Protein AF-A0A319BGA1-F1 (afdb_monomer_lite)

Organism: Aspergillus vadensis (strain CBS 113365 / IMI 142717 / IBT 24658) (NCBI:txid1448311)

InterPro domains:
  IPR029058 Alpha/Beta hydrolase fold [G3DSA:3.40.50.1820] (2-195)
  IPR029058 Alpha/Beta hydrolase fold [SSF53474] (15-71)

Radius of gyration: 20.66 Å; chains: 1; bounding box: 41×55×56 Å

Sequence (234 aa):
MHAEQDYTSFVGCTELQERGFTVFCAKNEASKSGYMSDLNFEDMMLQANTGLAWLRNQTDIDQVIILGHSGDGAMMAQHQNVAENGVSACNGPEKIYPCSNALAGLEPADGLMLLDANYGISTMGLLSLNTAIEDETMASKLKQSLNIYNPDNGFSNGTQSNFTSEFKKRFTKGIVARNNRVLEHAQHRLKEIDKGNGMFGDDEPLTIPAALYLATNNLYISQDGRTLHHTTHP

Foldseek 3Di:
DDQQAQFCPPPCQPVVVVVPDDDDGDDQPHDNPRDNPPDDLLSVLVVQLVSVVVQVPDPPRPFFEDEAEAQRLVSLVQSQQCQVPNQCSFQDPPHLDRDDNSSGNRHHGPYYHYHNYDPHPVVLLLLLAQLQQPDQVCRVRGNQLQGLCRVVQQFDPPDAGDGDPVNVVVNNVSSVVLVVVLSVVQVVQVVCQVVVNHPDVHDDDRDRPRRDSPDLSSSPCSRHVVVVDPPPDD

pLDDT: mean 90.12, std 8.67, range [46.19, 98.38]

Secondary structure (DSSP, 8-state):
--SSS--TT-HHHHHHHHTT--------SS-SSS--SS--HHHHHHHHHHHHHHHHTSTT----EEEEETHHHHHHHHHHHHHHH-GGGTSSTT-SSPPPGGGTTPPPPSEEEEES--S-HHHHHHHT--TTBS-GGGTTSB-TTT-TT-GGGT--SSS-----HHHHHHHHHHHHHHHHHHHHHHHHHHHHHTTT-SSSSS------TT---SGGG-TTTTT-GGGT---S--

Structure (mmCIF, N/CA/C/O backbone):
data_AF-A0A319BGA1-F1
#
_entry.id   AF-A0A319BGA1-F1
#
loop_
_atom_site.group_PDB
_atom_site.id
_atom_site.type_symbol
_atom_site.label_atom_id
_atom_site.label_alt_id
_atom_site.label_comp_id
_atom_site.label_asym_id
_atom_site.label_entity_id
_atom_site.label_seq_id
_atom_site.pdbx_PDB_ins_code
_atom_site.Cartn_x
_atom_site.Cartn_y
_atom_site.Cartn_z
_atom_site.occupancy
_atom_site.B_iso_or_equiv
_atom_site.auth_seq_id
_atom_site.auth_comp_id
_atom_site.auth_asym_id
_atom_site.auth_atom_id
_atom_site.pdbx_PDB_model_num
ATOM 1 N N . MET A 1 1 ? -0.470 2.515 15.297 1.00 85.12 1 MET A N 1
ATOM 2 C CA . MET A 1 1 ? 0.120 1.214 14.911 1.00 85.12 1 MET A CA 1
ATOM 3 C C . MET A 1 1 ? 0.818 1.379 13.567 1.00 85.12 1 MET A C 1
ATOM 5 O O . MET A 1 1 ? 0.490 2.344 12.889 1.00 85.12 1 MET A O 1
ATOM 9 N N . HIS A 1 2 ? 1.790 0.524 13.225 1.00 88.06 2 HIS A N 1
ATOM 10 C CA . HIS A 1 2 ? 2.405 0.496 11.890 1.00 88.06 2 HIS A CA 1
ATOM 11 C C . HIS A 1 2 ? 2.839 -0.914 11.487 1.00 88.06 2 HIS A C 1
ATOM 13 O O . HIS A 1 2 ? 3.380 -1.652 12.320 1.00 88.06 2 HIS A O 1
ATOM 19 N N . ALA A 1 3 ? 2.646 -1.275 10.217 1.00 81.19 3 ALA A N 1
ATOM 20 C CA . ALA A 1 3 ? 3.080 -2.542 9.628 1.00 81.19 3 ALA 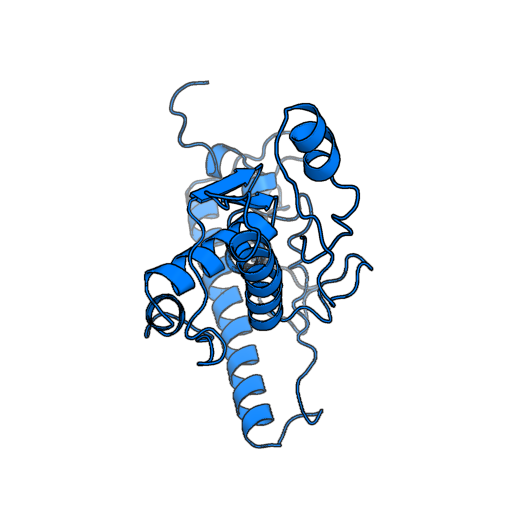A CA 1
ATOM 21 C C . ALA A 1 3 ? 4.559 -2.828 9.932 1.00 81.19 3 ALA A C 1
ATOM 23 O O . ALA A 1 3 ? 4.891 -3.816 10.578 1.00 81.19 3 ALA A O 1
ATOM 24 N N . GLU A 1 4 ? 5.438 -1.896 9.565 1.00 80.06 4 GLU A N 1
ATOM 25 C CA . GLU A 1 4 ? 6.887 -2.143 9.488 1.00 80.06 4 GLU A CA 1
ATOM 26 C C . GLU A 1 4 ? 7.690 -1.695 10.723 1.00 80.06 4 GLU A C 1
ATOM 28 O O . GLU A 1 4 ? 8.853 -2.065 10.874 1.00 80.06 4 GLU A O 1
ATOM 33 N N . GLN A 1 5 ? 7.117 -0.860 11.597 1.00 84.88 5 GLN A N 1
ATOM 34 C CA . GLN A 1 5 ? 7.876 -0.120 12.612 1.00 84.88 5 GLN A CA 1
ATOM 35 C C . GLN A 1 5 ? 7.156 -0.051 13.957 1.00 84.88 5 GLN A C 1
ATOM 37 O O . GLN A 1 5 ? 5.942 -0.233 14.061 1.00 84.88 5 GLN A O 1
ATOM 42 N N . ASP A 1 6 ? 7.931 0.207 15.008 1.00 87.25 6 ASP A N 1
ATOM 43 C CA . ASP A 1 6 ? 7.407 0.405 16.351 1.00 87.25 6 ASP A CA 1
ATOM 44 C C . ASP A 1 6 ? 6.792 1.798 16.495 1.00 87.25 6 ASP A C 1
ATOM 46 O O . ASP A 1 6 ? 7.488 2.808 16.434 1.00 87.25 6 ASP A O 1
ATOM 50 N N . TYR A 1 7 ? 5.473 1.837 16.677 1.00 88.88 7 TYR A N 1
ATOM 51 C CA . TYR A 1 7 ? 4.714 3.082 16.800 1.00 88.88 7 TYR A CA 1
ATOM 52 C C . TYR A 1 7 ? 4.310 3.392 18.237 1.00 88.88 7 TYR A C 1
ATOM 54 O O . TYR A 1 7 ? 3.513 4.293 18.456 1.00 88.88 7 TYR A O 1
ATOM 62 N N . THR A 1 8 ? 4.859 2.690 19.228 1.00 89.75 8 THR A N 1
ATOM 63 C CA . THR A 1 8 ? 4.622 3.034 20.642 1.00 89.75 8 THR A CA 1
ATOM 64 C C . THR A 1 8 ? 5.324 4.325 21.060 1.00 89.75 8 THR A C 1
ATOM 66 O O . THR A 1 8 ? 4.880 4.979 21.996 1.00 89.75 8 THR A O 1
ATOM 69 N N . SER A 1 9 ? 6.367 4.727 20.330 1.00 88.69 9 SER A N 1
ATOM 70 C CA . SER A 1 9 ? 7.106 5.981 20.517 1.00 88.69 9 SER A CA 1
ATOM 71 C C . SER A 1 9 ? 6.960 6.955 19.341 1.00 88.69 9 SER A C 1
ATOM 73 O O . SER A 1 9 ? 7.743 7.897 19.220 1.00 88.69 9 SER A O 1
ATOM 75 N N . PHE A 1 10 ? 5.986 6.735 18.449 1.00 91.81 10 PHE A N 1
ATOM 76 C CA . PHE A 1 10 ? 5.735 7.656 17.342 1.00 91.81 10 PHE A CA 1
ATOM 77 C C . PHE A 1 10 ? 5.381 9.044 17.886 1.00 91.81 10 PHE A C 1
ATOM 79 O O . PHE A 1 10 ? 4.674 9.157 18.883 1.00 91.81 10 PHE A O 1
ATOM 86 N N . VAL A 1 11 ? 5.836 10.108 17.220 1.00 92.31 11 VAL A N 1
ATOM 87 C CA . VAL A 1 11 ? 5.656 11.495 17.689 1.00 92.31 11 VAL A CA 1
ATOM 88 C C . VAL A 1 11 ? 4.186 11.853 17.947 1.00 92.31 11 VAL A C 1
ATOM 90 O O . VAL A 1 11 ? 3.878 12.578 18.886 1.00 92.31 11 VAL A O 1
ATOM 93 N N . GLY A 1 12 ? 3.255 11.276 17.178 1.00 91.31 12 GLY A N 1
ATOM 94 C CA . GLY A 1 12 ? 1.820 11.445 17.415 1.00 91.31 12 GLY A CA 1
ATOM 95 C C . GLY A 1 12 ? 1.349 10.914 18.775 1.00 91.31 12 GLY A C 1
ATOM 96 O O . GLY A 1 12 ? 0.379 11.431 19.314 1.00 91.31 12 GLY A O 1
ATOM 97 N N . CYS A 1 13 ? 2.040 9.937 19.363 1.00 92.25 13 CYS A N 1
ATOM 98 C CA . CYS A 1 13 ? 1.696 9.358 20.662 1.00 92.25 13 CYS A CA 1
ATOM 99 C C . CYS A 1 13 ? 1.971 10.312 21.824 1.00 92.25 13 CYS A C 1
ATOM 101 O O . CYS A 1 13 ? 1.225 10.310 22.797 1.00 92.25 13 CYS A O 1
ATOM 103 N N . THR A 1 14 ? 3.016 11.138 21.721 1.00 92.88 14 THR A N 1
ATOM 104 C CA . THR A 1 14 ? 3.386 12.100 22.766 1.00 92.88 14 THR A CA 1
ATOM 105 C C . THR A 1 14 ? 2.784 13.474 22.502 1.00 92.88 14 THR A C 1
ATOM 107 O O . THR A 1 14 ? 2.130 14.048 23.367 1.00 92.88 14 THR A O 1
ATOM 110 N N . GLU A 1 15 ? 2.920 13.992 21.283 1.00 95.38 15 GLU A N 1
ATOM 111 C CA . GLU A 1 15 ? 2.540 15.371 20.969 1.00 95.38 15 GLU A CA 1
ATOM 112 C C . GLU A 1 15 ? 1.021 15.591 20.989 1.00 95.38 15 GLU A C 1
ATOM 114 O O . GLU A 1 15 ? 0.554 16.659 21.390 1.00 95.38 15 GLU A O 1
ATOM 119 N N . LEU A 1 16 ? 0.217 14.602 20.582 1.00 94.81 16 LEU A N 1
ATOM 120 C CA . LEU A 1 16 ? -1.242 14.716 20.693 1.00 94.81 16 LEU A CA 1
ATOM 121 C C . LEU A 1 16 ? -1.686 14.648 22.159 1.00 94.81 16 LEU A C 1
ATOM 123 O O . LEU A 1 16 ? -2.573 15.400 22.561 1.00 94.81 16 LEU A O 1
ATOM 127 N N . GLN A 1 17 ? -1.026 13.831 22.980 1.00 94.62 17 GLN A N 1
ATOM 128 C CA . GLN A 1 17 ? -1.308 13.785 24.412 1.00 94.62 17 GLN A CA 1
ATOM 129 C C . GLN A 1 17 ? -1.044 15.146 25.075 1.00 94.62 17 GLN A C 1
ATOM 131 O O . GLN A 1 17 ? -1.892 15.646 25.813 1.00 94.62 17 GLN A O 1
ATOM 136 N N . GLU A 1 18 ? 0.080 15.798 24.761 1.00 96.81 18 GLU A N 1
ATOM 137 C CA . GLU A 1 18 ? 0.397 17.147 25.260 1.00 96.81 18 GLU A CA 1
ATOM 138 C C . GLU A 1 18 ? -0.635 18.208 24.847 1.00 96.81 18 GLU A C 1
ATOM 140 O O . GLU A 1 18 ? -0.778 19.239 25.504 1.00 96.81 18 GLU A O 1
ATOM 145 N N . ARG A 1 19 ? -1.387 17.949 23.773 1.00 96.56 19 ARG A N 1
ATOM 146 C CA . ARG A 1 19 ? -2.448 18.823 23.253 1.00 96.56 19 ARG A CA 1
ATOM 147 C C . ARG A 1 19 ? -3.841 18.454 23.772 1.00 96.56 19 ARG A C 1
ATOM 149 O O . ARG A 1 19 ? -4.821 19.042 23.323 1.00 96.56 19 ARG A O 1
ATOM 156 N N . GLY A 1 20 ? -3.928 17.534 24.735 1.00 95.31 20 GLY A N 1
ATOM 157 C CA . GLY A 1 20 ? -5.162 17.188 25.442 1.00 95.31 20 GLY A CA 1
ATOM 158 C C . GLY A 1 20 ? -5.961 16.034 24.835 1.00 95.31 20 GLY A C 1
ATOM 159 O O . GLY A 1 20 ? -7.117 15.856 25.209 1.00 95.31 20 GLY A O 1
ATOM 160 N N . PHE A 1 21 ? -5.381 15.255 23.918 1.00 95.44 21 PHE A N 1
ATOM 161 C CA . PHE A 1 21 ? -6.026 14.060 23.370 1.00 95.44 21 PHE A CA 1
ATOM 162 C C . PHE A 1 21 ? -5.684 12.810 24.191 1.00 95.44 21 PHE A C 1
ATOM 164 O O . PHE A 1 21 ? -4.540 12.622 24.605 1.00 95.44 21 PHE A O 1
ATOM 171 N N . THR A 1 22 ? -6.646 11.903 24.358 1.00 95.44 22 THR A N 1
ATOM 172 C CA . THR A 1 22 ? -6.360 10.528 24.792 1.00 95.44 22 THR A CA 1
ATOM 173 C C . THR A 1 22 ? -5.832 9.746 23.596 1.00 95.44 22 THR A C 1
ATOM 175 O O . THR A 1 22 ? -6.513 9.633 22.578 1.00 95.44 22 THR A O 1
ATOM 178 N N . VAL A 1 23 ? -4.611 9.216 23.699 1.00 94.38 23 VAL A N 1
ATOM 179 C CA . VAL A 1 23 ? -3.938 8.542 22.582 1.00 94.38 23 VAL A CA 1
ATOM 180 C C . VAL A 1 23 ? -3.663 7.084 22.922 1.00 94.38 23 VAL A C 1
ATOM 182 O O . VAL A 1 23 ? -3.052 6.779 23.944 1.00 94.38 23 VAL A O 1
ATOM 185 N N . PHE A 1 24 ? -4.073 6.182 22.032 1.00 94.00 24 PHE A N 1
ATOM 186 C CA . PHE A 1 24 ? -3.732 4.765 22.098 1.00 94.00 24 PHE A CA 1
ATOM 187 C C . PHE A 1 24 ? -2.746 4.414 20.984 1.00 94.00 24 PHE A C 1
ATOM 189 O O . PHE A 1 24 ? -3.088 4.407 19.800 1.00 94.00 24 PHE A O 1
ATOM 196 N N . CYS A 1 25 ? -1.513 4.102 21.371 1.00 93.75 25 CYS A N 1
ATOM 197 C CA . CYS A 1 25 ? -0.476 3.648 20.457 1.00 93.75 25 CYS A CA 1
ATOM 198 C C . CYS A 1 25 ? -0.079 2.209 20.767 1.00 93.75 25 CYS A C 1
ATOM 200 O O . CYS A 1 25 ? 0.273 1.874 21.894 1.00 93.75 25 CYS A O 1
ATOM 202 N N . ALA A 1 26 ? -0.102 1.366 19.738 1.00 90.69 26 ALA A N 1
ATOM 203 C CA . ALA A 1 26 ? 0.177 -0.058 19.849 1.00 90.69 26 ALA A CA 1
ATOM 204 C C . ALA A 1 26 ? 1.078 -0.553 18.712 1.00 90.69 26 ALA A C 1
ATOM 206 O O . ALA A 1 26 ? 1.186 0.081 17.653 1.00 90.69 26 ALA A O 1
ATOM 207 N N . LYS A 1 27 ? 1.692 -1.718 18.938 1.00 89.88 27 LYS A N 1
ATOM 208 C CA . LYS A 1 27 ? 2.342 -2.530 17.903 1.00 89.88 27 LYS A CA 1
ATOM 209 C C . LYS A 1 27 ? 1.365 -3.623 17.471 1.00 89.88 27 LYS A C 1
ATOM 211 O O . LYS A 1 27 ? 0.702 -4.192 18.332 1.00 89.88 27 LYS A O 1
ATOM 216 N N . ASN A 1 28 ? 1.313 -3.917 16.173 1.00 87.81 28 ASN A N 1
ATOM 217 C CA . ASN A 1 28 ? 0.771 -5.202 15.727 1.00 87.81 28 ASN A CA 1
ATOM 218 C C . ASN A 1 28 ? 1.781 -6.322 16.015 1.00 87.81 28 ASN A C 1
ATOM 220 O O . ASN A 1 28 ? 2.923 -6.059 16.410 1.00 87.81 28 ASN A O 1
ATOM 224 N N . GLU A 1 29 ? 1.347 -7.553 15.780 1.00 86.88 29 GLU A N 1
ATOM 225 C CA . GLU A 1 29 ? 2.145 -8.764 15.978 1.00 86.88 29 GLU A CA 1
ATOM 226 C C . GLU A 1 29 ? 3.272 -8.973 14.955 1.00 86.88 29 GLU A C 1
ATOM 228 O O . GLU A 1 29 ? 4.224 -9.689 15.260 1.00 86.88 29 GLU A O 1
ATOM 233 N N . ALA A 1 30 ? 3.205 -8.330 13.782 1.00 86.25 30 ALA A N 1
ATOM 234 C CA . ALA A 1 30 ? 4.197 -8.512 12.727 1.00 86.25 30 ALA A CA 1
ATOM 235 C C . ALA A 1 30 ? 5.584 -7.992 13.138 1.00 86.25 30 ALA A C 1
ATOM 237 O O . ALA A 1 30 ? 5.729 -7.016 13.892 1.00 86.25 30 ALA A O 1
ATOM 238 N N . SER A 1 31 ? 6.622 -8.618 12.592 1.00 85.62 31 SER A N 1
ATOM 239 C CA . SER A 1 31 ? 8.023 -8.315 12.848 1.00 85.62 31 SER A CA 1
ATOM 240 C C . SER A 1 31 ? 8.356 -6.848 12.590 1.00 85.62 31 SER A C 1
ATOM 242 O O . SER A 1 31 ? 8.000 -6.250 11.577 1.00 85.62 31 SER A O 1
ATOM 244 N N . LYS A 1 32 ? 9.129 -6.257 13.507 1.00 84.88 32 LYS A N 1
ATOM 245 C CA . LYS A 1 32 ? 9.663 -4.885 13.386 1.00 84.88 32 LYS A CA 1
ATOM 246 C C . LYS A 1 32 ? 11.077 -4.853 12.821 1.00 84.88 32 LYS A C 1
ATOM 248 O O . LYS A 1 32 ? 11.815 -3.897 13.032 1.00 84.88 32 LYS A O 1
ATOM 253 N N . SER A 1 33 ? 11.454 -5.912 12.104 1.00 77.94 33 SER A N 1
ATOM 254 C CA . SER A 1 33 ? 12.726 -5.996 11.382 1.00 77.94 33 SER A CA 1
ATOM 255 C C . SER A 1 33 ? 12.819 -5.013 10.207 1.00 77.94 33 SER A C 1
ATOM 257 O O . SER A 1 33 ? 13.912 -4.781 9.696 1.00 77.94 33 SER A O 1
ATOM 259 N N . GLY A 1 34 ? 11.686 -4.442 9.782 1.00 71.12 34 GLY A N 1
ATOM 260 C CA . GLY A 1 34 ? 11.571 -3.623 8.575 1.00 71.12 34 GLY A CA 1
ATOM 261 C C . GLY A 1 34 ? 11.370 -4.441 7.295 1.00 71.12 34 GLY A C 1
ATOM 262 O O . GLY A 1 34 ? 11.207 -3.856 6.228 1.00 71.12 34 GLY A O 1
ATOM 263 N N . TYR A 1 35 ? 11.355 -5.775 7.385 1.00 71.94 35 TYR A N 1
ATOM 264 C CA . TYR A 1 35 ? 10.959 -6.660 6.292 1.00 71.94 35 TYR A CA 1
ATOM 265 C C . TYR A 1 35 ? 9.489 -7.054 6.452 1.00 71.94 35 TYR A C 1
ATOM 267 O O . TYR A 1 35 ? 9.088 -7.505 7.521 1.00 71.94 35 TYR A O 1
ATOM 275 N N . MET A 1 36 ? 8.691 -6.929 5.390 1.00 73.81 36 MET A N 1
ATOM 276 C CA . MET A 1 36 ? 7.283 -7.355 5.389 1.00 73.81 36 MET A CA 1
ATOM 277 C C . MET A 1 36 ? 7.147 -8.836 5.027 1.00 73.81 36 MET A C 1
ATOM 279 O O . MET A 1 36 ? 6.542 -9.184 4.017 1.00 73.81 36 MET A O 1
ATOM 283 N N . SER A 1 37 ? 7.786 -9.704 5.809 1.00 77.56 37 SER A N 1
ATOM 284 C CA . SER A 1 37 ? 7.792 -11.153 5.570 1.00 77.56 37 SER A CA 1
ATOM 285 C C . SER A 1 37 ? 6.707 -11.916 6.330 1.00 77.56 37 SER A C 1
ATOM 287 O O . SER A 1 37 ? 6.479 -13.075 6.023 1.00 77.56 37 SER A O 1
ATOM 289 N N . ASP A 1 38 ? 6.074 -11.295 7.323 1.00 83.88 38 ASP A N 1
ATOM 290 C CA . ASP A 1 38 ? 5.076 -11.906 8.213 1.00 83.88 38 ASP A CA 1
ATOM 291 C C . ASP A 1 38 ? 3.830 -11.019 8.384 1.00 83.88 38 ASP A C 1
ATOM 293 O O . ASP A 1 38 ? 3.103 -11.112 9.371 1.00 83.88 38 ASP A O 1
ATOM 297 N N . LEU A 1 39 ? 3.593 -10.117 7.428 1.00 86.00 39 LEU A N 1
ATOM 298 C CA . LEU A 1 39 ? 2.473 -9.190 7.479 1.00 86.00 39 LEU A CA 1
ATOM 299 C C . LEU A 1 39 ? 1.197 -9.833 6.931 1.00 86.00 39 LEU A C 1
ATOM 301 O O . LEU A 1 39 ? 1.116 -10.132 5.740 1.00 86.00 39 LEU A O 1
ATOM 305 N N . ASN A 1 40 ? 0.164 -9.925 7.765 1.00 90.12 40 ASN A N 1
ATOM 306 C CA . ASN A 1 40 ? -1.196 -10.222 7.331 1.00 90.12 40 ASN A CA 1
ATOM 307 C C . ASN A 1 40 ? -2.075 -8.966 7.452 1.00 90.12 40 ASN A C 1
ATOM 309 O O . ASN A 1 40 ? -2.220 -8.379 8.526 1.00 90.12 40 ASN A O 1
ATOM 313 N N . PHE A 1 41 ? -2.658 -8.536 6.331 1.00 89.69 41 PHE A N 1
ATOM 314 C CA . PHE A 1 41 ? -3.462 -7.314 6.283 1.00 89.69 41 PHE A CA 1
ATOM 315 C C . PHE A 1 41 ? -4.788 -7.422 7.041 1.00 89.69 41 PHE A C 1
ATOM 317 O O . PHE A 1 41 ? -5.229 -6.431 7.621 1.00 89.69 41 PHE A O 1
ATOM 324 N N . GLU A 1 42 ? -5.425 -8.594 7.056 1.00 93.75 42 GLU A N 1
ATOM 325 C CA . GLU A 1 42 ? -6.665 -8.784 7.812 1.00 93.75 42 GLU A CA 1
ATOM 326 C C . GLU A 1 42 ? -6.396 -8.740 9.312 1.00 93.75 42 GLU A C 1
ATOM 328 O O . GLU A 1 42 ? -7.072 -7.999 10.027 1.00 93.75 42 GLU A O 1
ATOM 333 N N . ASP A 1 43 ? -5.346 -9.424 9.769 1.00 93.75 43 ASP A N 1
ATOM 334 C CA . ASP A 1 43 ? -4.953 -9.428 11.180 1.00 93.75 43 ASP A CA 1
ATOM 335 C C . ASP A 1 43 ? -4.605 -8.019 11.665 1.00 93.75 43 ASP A C 1
ATOM 337 O O . ASP A 1 43 ? -5.044 -7.593 12.735 1.00 93.75 43 ASP A O 1
ATOM 341 N N . MET A 1 44 ? -3.910 -7.229 10.844 1.00 92.31 44 MET A N 1
ATOM 342 C CA . MET A 1 44 ? -3.668 -5.819 11.145 1.00 92.31 44 MET A CA 1
ATOM 343 C C . MET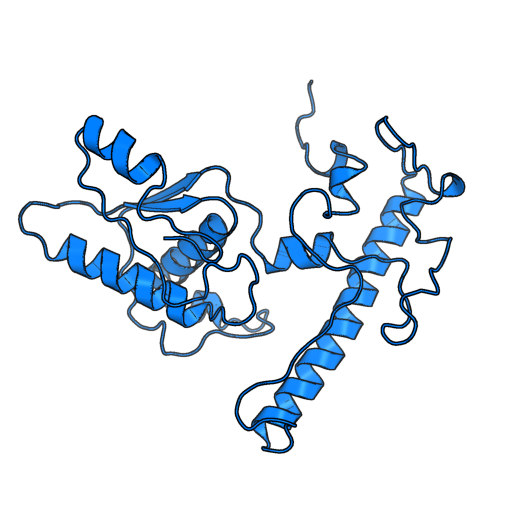 A 1 44 ? -4.958 -5.011 11.310 1.00 92.31 44 MET A C 1
ATOM 345 O O . MET A 1 44 ? -5.060 -4.219 12.248 1.00 92.31 44 MET A O 1
ATOM 349 N N . MET A 1 45 ? -5.941 -5.176 10.421 1.00 94.94 45 MET A N 1
ATOM 350 C CA . MET A 1 45 ? -7.220 -4.466 10.539 1.00 94.94 45 MET A CA 1
ATOM 351 C C . MET A 1 45 ? -7.989 -4.907 11.789 1.00 94.94 45 MET A C 1
ATOM 353 O O . MET A 1 45 ? -8.545 -4.065 12.493 1.00 94.94 45 MET A O 1
ATOM 357 N N . LEU A 1 46 ? -7.969 -6.198 12.119 1.00 96.69 46 LEU A N 1
ATOM 358 C CA . LEU A 1 46 ? -8.583 -6.737 13.336 1.00 96.69 46 LEU A CA 1
ATOM 359 C C . LEU A 1 46 ? -7.910 -6.203 14.609 1.00 96.69 46 LEU A C 1
ATOM 361 O O . LEU A 1 46 ? -8.583 -5.842 15.578 1.00 96.69 46 LEU A O 1
ATOM 365 N N . GLN A 1 47 ? -6.585 -6.083 14.606 1.00 94.94 47 GLN A N 1
ATOM 366 C CA . GLN A 1 47 ? -5.822 -5.529 15.726 1.00 94.94 47 GLN A CA 1
ATOM 367 C C . GLN A 1 47 ? -6.063 -4.025 15.894 1.00 94.94 47 GLN A C 1
ATOM 369 O O . GLN A 1 47 ? -6.230 -3.555 17.021 1.00 94.94 47 GLN A O 1
ATOM 374 N N . ALA A 1 48 ? -6.162 -3.273 14.791 1.00 94.69 48 ALA A N 1
ATOM 375 C CA . ALA A 1 48 ? -6.574 -1.870 14.827 1.00 94.69 48 ALA A CA 1
ATOM 376 C C . ALA A 1 48 ? -7.976 -1.728 15.441 1.00 94.69 48 ALA A C 1
ATOM 378 O O . ALA A 1 48 ? -8.180 -0.921 16.350 1.00 94.69 48 ALA A O 1
ATOM 379 N N . ASN A 1 49 ? -8.912 -2.578 15.008 1.00 96.81 49 ASN A N 1
ATOM 380 C CA . ASN A 1 49 ? -10.276 -2.607 15.524 1.00 96.81 49 ASN A CA 1
ATOM 381 C C . ASN A 1 49 ? -10.341 -2.937 17.016 1.00 96.81 49 ASN A C 1
ATOM 383 O O . ASN A 1 49 ? -11.147 -2.365 17.737 1.00 96.81 49 ASN A O 1
ATOM 387 N N . THR A 1 50 ? -9.467 -3.822 17.496 1.00 96.00 50 THR A N 1
ATOM 388 C CA . THR A 1 50 ? -9.380 -4.165 18.923 1.00 96.00 50 THR A CA 1
ATOM 389 C C . THR A 1 50 ? -9.032 -2.938 19.771 1.00 96.00 50 THR A C 1
ATOM 391 O O . THR A 1 50 ? -9.649 -2.710 20.811 1.00 96.00 50 THR A O 1
ATOM 394 N N . GLY A 1 51 ? -8.081 -2.113 19.318 1.00 94.44 51 GLY A N 1
ATOM 395 C CA . GLY A 1 51 ? -7.732 -0.859 19.994 1.00 94.44 51 GLY A CA 1
ATOM 396 C C . GLY A 1 51 ? -8.865 0.170 19.958 1.00 94.44 51 GLY A C 1
ATOM 397 O O . GLY A 1 51 ? -9.141 0.820 20.966 1.00 94.44 51 GLY A O 1
ATOM 398 N N . LEU A 1 52 ? -9.556 0.280 18.820 1.00 96.00 52 LEU A N 1
ATOM 399 C CA . LEU A 1 52 ? -10.716 1.159 18.669 1.00 96.00 52 LEU A CA 1
ATOM 400 C C . LEU A 1 52 ? -11.866 0.747 19.596 1.00 96.00 52 LEU A C 1
ATOM 402 O O . LEU A 1 52 ? -12.361 1.587 20.345 1.00 96.00 52 LEU A O 1
ATOM 406 N N . ALA A 1 53 ? -12.247 -0.531 19.600 1.00 95.62 53 ALA A N 1
ATOM 407 C CA . ALA A 1 53 ? -13.317 -1.051 20.450 1.00 95.62 53 ALA A CA 1
ATOM 408 C C . ALA A 1 53 ? -12.984 -0.871 21.939 1.00 95.62 53 ALA A C 1
ATOM 410 O O . ALA A 1 53 ? -13.843 -0.514 22.746 1.00 95.62 53 ALA A O 1
ATOM 411 N N . TRP A 1 54 ? -11.710 -1.050 22.311 1.00 95.88 54 TRP A N 1
ATOM 412 C CA . TRP A 1 54 ? -11.256 -0.767 23.668 1.00 95.88 54 TRP A CA 1
ATOM 413 C C . TRP A 1 54 ? -11.442 0.710 24.040 1.00 95.88 54 TRP A C 1
ATOM 415 O O . TRP A 1 54 ? -12.000 0.984 25.102 1.00 95.88 54 TRP A O 1
ATOM 425 N N . LEU A 1 55 ? -11.040 1.653 23.178 1.00 96.06 55 LEU A N 1
ATOM 426 C CA . LEU A 1 55 ? -11.239 3.090 23.412 1.00 96.06 55 LEU A CA 1
ATOM 427 C C . LEU A 1 55 ? -12.724 3.458 23.516 1.00 96.06 55 LEU A C 1
ATOM 429 O O . LEU A 1 55 ? -13.1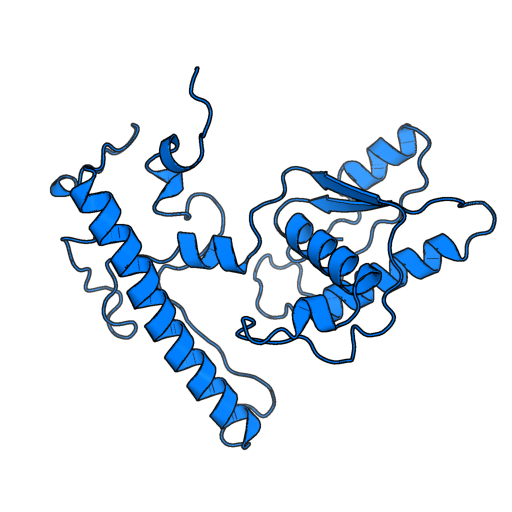02 4.208 24.409 1.00 96.06 55 LEU A O 1
ATOM 433 N N . ARG A 1 56 ? -13.574 2.895 22.652 1.00 95.12 56 ARG A N 1
ATOM 434 C CA . ARG A 1 56 ? -15.026 3.137 22.680 1.00 95.12 56 ARG A CA 1
ATOM 435 C C . ARG A 1 56 ? -15.701 2.640 23.956 1.00 95.12 56 ARG A C 1
ATOM 437 O O . ARG A 1 56 ? -16.736 3.168 24.341 1.00 95.12 56 ARG A O 1
ATOM 444 N N . ASN A 1 57 ? -15.129 1.636 24.617 1.00 95.56 57 ASN A N 1
ATOM 445 C CA . ASN A 1 57 ? -15.663 1.111 25.871 1.00 95.56 57 ASN A CA 1
ATOM 446 C C . ASN A 1 57 ? -15.244 1.937 27.108 1.00 95.56 57 ASN A C 1
ATOM 448 O O . ASN A 1 57 ? -15.594 1.573 28.232 1.00 95.56 57 ASN A O 1
ATOM 452 N N . GLN A 1 58 ? -14.479 3.021 26.935 1.00 96.25 58 GLN A N 1
ATOM 453 C CA . GLN A 1 58 ? -14.130 3.925 28.033 1.00 96.25 58 GLN A CA 1
ATOM 454 C C . GLN A 1 58 ? -15.258 4.930 28.284 1.00 96.25 58 GLN A C 1
ATOM 456 O O . GLN A 1 58 ? -15.866 5.454 27.356 1.00 96.25 58 GLN A O 1
ATOM 461 N N . THR A 1 59 ? -15.547 5.216 29.554 1.00 95.38 59 THR A N 1
ATOM 462 C CA . THR A 1 59 ? -16.695 6.055 29.947 1.00 95.38 59 THR A CA 1
ATOM 463 C C . THR A 1 59 ? -16.515 7.549 29.669 1.00 95.38 59 THR A C 1
ATOM 465 O O . THR A 1 59 ? -17.470 8.307 29.794 1.00 95.38 59 THR A O 1
ATOM 468 N N . ASP A 1 60 ? -15.293 7.978 29.370 1.00 95.50 60 ASP A N 1
ATOM 469 C CA . ASP A 1 60 ? -14.870 9.367 29.175 1.00 95.50 60 ASP A CA 1
ATOM 470 C C . ASP A 1 60 ? -14.433 9.668 27.729 1.00 95.50 60 ASP A C 1
ATOM 472 O O . ASP A 1 60 ? -13.903 10.747 27.459 1.00 95.50 60 ASP A O 1
ATOM 476 N N . ILE A 1 61 ? -14.656 8.735 26.795 1.00 96.88 61 ILE A N 1
ATOM 477 C CA . ILE A 1 61 ? -14.311 8.884 25.378 1.00 96.88 61 ILE A CA 1
ATOM 478 C C . ILE A 1 61 ? -15.586 8.868 24.534 1.00 96.88 61 ILE A C 1
ATOM 480 O O . ILE A 1 61 ? -16.175 7.820 24.291 1.00 96.88 61 ILE A O 1
ATOM 484 N N . ASP A 1 62 ? -15.978 10.041 24.036 1.00 94.88 62 ASP A N 1
ATOM 485 C CA . ASP A 1 62 ? -17.162 10.178 23.178 1.00 94.88 62 ASP A CA 1
ATOM 486 C C . ASP A 1 62 ? -16.875 9.855 21.707 1.00 94.88 62 ASP A C 1
ATOM 488 O O . ASP A 1 62 ? -17.766 9.414 20.981 1.00 94.88 62 ASP A O 1
ATOM 492 N N . GLN A 1 63 ? -15.653 10.136 21.240 1.00 97.38 63 GLN A N 1
ATOM 493 C CA . GLN A 1 63 ? -15.263 10.044 19.832 1.00 97.38 63 GLN A CA 1
ATOM 494 C C . GLN A 1 63 ? -13.884 9.395 19.688 1.00 97.38 63 GLN A C 1
ATOM 496 O O . GLN A 1 63 ? -12.942 9.752 20.397 1.00 97.38 63 GLN A O 1
ATOM 501 N N . VAL A 1 64 ? -13.749 8.481 18.730 1.00 97.75 64 VAL A N 1
ATOM 502 C CA . VAL A 1 64 ? -12.508 7.771 18.411 1.00 97.75 64 VAL A CA 1
ATOM 503 C C . VAL A 1 64 ? -12.123 8.037 16.960 1.00 97.75 64 VAL A C 1
ATOM 505 O O . VAL A 1 64 ? -12.874 7.730 16.039 1.00 97.75 64 VAL A O 1
ATOM 508 N N . ILE A 1 65 ? -10.925 8.585 16.756 1.00 97.06 65 ILE A N 1
ATOM 509 C CA . ILE A 1 65 ? -10.343 8.847 15.435 1.00 97.06 65 ILE A CA 1
ATOM 510 C C . ILE A 1 65 ? -9.211 7.852 15.191 1.00 97.06 65 ILE A C 1
ATOM 512 O O . ILE A 1 65 ? -8.313 7.723 16.026 1.00 97.06 65 ILE A O 1
ATOM 516 N N . ILE A 1 66 ? -9.206 7.186 14.035 1.00 96.31 66 ILE A N 1
ATOM 517 C CA . ILE A 1 66 ? -8.058 6.381 13.605 1.00 96.31 66 ILE A CA 1
ATOM 518 C C . ILE A 1 66 ? -7.070 7.275 12.856 1.00 96.31 66 ILE A C 1
ATOM 520 O O . ILE A 1 66 ? -7.437 7.998 11.931 1.00 96.31 66 ILE A O 1
ATOM 524 N N . LEU A 1 67 ? -5.792 7.186 13.225 1.00 95.00 67 LEU A N 1
ATOM 525 C CA . LEU A 1 67 ? -4.687 7.839 12.527 1.00 95.00 67 LEU A CA 1
ATOM 526 C C . LEU A 1 67 ? -3.889 6.801 11.733 1.00 95.00 67 LEU A C 1
ATOM 528 O O . LEU A 1 67 ? -3.324 5.871 12.309 1.00 95.00 67 LEU A O 1
ATOM 532 N N . GLY A 1 68 ? -3.808 6.990 10.417 1.00 94.19 68 GLY A N 1
ATOM 533 C CA . GLY A 1 68 ? -2.932 6.237 9.524 1.00 94.19 68 GLY A CA 1
ATOM 534 C C . GLY A 1 68 ? -1.770 7.101 9.033 1.00 94.19 68 GLY A C 1
ATOM 535 O O . GLY A 1 68 ? -1.975 8.235 8.601 1.00 94.19 68 GLY A O 1
ATOM 536 N N . HIS A 1 69 ? -0.550 6.568 9.092 1.00 92.94 69 HIS A N 1
ATOM 537 C CA . HIS A 1 69 ? 0.662 7.247 8.628 1.00 92.94 69 HIS A CA 1
ATOM 538 C C . HIS A 1 69 ? 1.434 6.379 7.634 1.00 92.94 69 HIS A C 1
ATOM 540 O O . HIS A 1 69 ? 1.483 5.160 7.803 1.00 92.94 69 HIS A O 1
ATOM 546 N N . SER A 1 70 ? 2.047 6.990 6.615 1.00 89.38 70 SER A N 1
ATOM 547 C CA . SER A 1 70 ? 2.833 6.281 5.597 1.00 89.38 70 SER A CA 1
ATOM 548 C C . SER A 1 70 ? 2.035 5.133 4.947 1.00 89.38 70 SER A C 1
ATOM 550 O O . SER A 1 70 ? 0.959 5.372 4.391 1.00 89.38 70 SER A O 1
ATOM 552 N N . GLY A 1 71 ? 2.524 3.889 5.002 1.00 85.75 71 GLY A N 1
ATOM 553 C CA . GLY A 1 71 ? 1.836 2.706 4.471 1.00 85.75 71 GLY A CA 1
ATOM 554 C C . GLY A 1 71 ? 0.560 2.346 5.226 1.00 85.75 71 GLY A C 1
ATOM 555 O O . GLY A 1 71 ? -0.419 1.921 4.610 1.00 85.75 71 GLY A O 1
ATOM 556 N N . ASP A 1 72 ? 0.520 2.602 6.534 1.00 89.44 72 ASP A N 1
ATOM 557 C CA . ASP A 1 72 ? -0.668 2.350 7.351 1.00 89.44 72 ASP A CA 1
ATOM 558 C C . ASP A 1 72 ? -1.799 3.338 7.054 1.00 89.44 72 ASP A C 1
ATOM 560 O O . ASP A 1 72 ? -2.943 3.061 7.393 1.00 89.44 72 ASP A O 1
ATOM 564 N N . GLY A 1 73 ? -1.532 4.450 6.360 1.00 93.12 73 GLY A N 1
ATOM 565 C CA . GLY A 1 73 ? -2.577 5.342 5.854 1.00 93.12 73 GLY A CA 1
ATOM 566 C C . GLY A 1 73 ? -3.617 4.602 5.010 1.00 93.12 73 GLY A C 1
ATOM 567 O O . GLY A 1 73 ? -4.814 4.671 5.287 1.00 93.12 73 GLY A O 1
ATOM 568 N N . ALA A 1 74 ? -3.158 3.823 4.028 1.00 92.12 74 ALA A N 1
ATOM 569 C CA . ALA A 1 74 ? -4.040 3.004 3.201 1.00 92.12 74 ALA A CA 1
ATOM 570 C C . ALA A 1 74 ? -4.708 1.875 4.002 1.00 92.12 74 ALA A C 1
ATOM 572 O O . ALA A 1 74 ? -5.856 1.533 3.734 1.00 92.12 74 ALA A O 1
ATOM 573 N N . MET A 1 75 ? -4.014 1.319 4.999 1.00 92.00 75 MET A N 1
ATOM 574 C CA . MET A 1 75 ? -4.552 0.243 5.833 1.00 92.00 75 MET A CA 1
ATOM 575 C C . MET A 1 75 ? -5.684 0.717 6.743 1.00 92.00 75 MET A C 1
ATOM 577 O O . MET A 1 75 ? -6.739 0.093 6.794 1.00 92.00 75 MET A O 1
ATOM 581 N N . MET A 1 76 ? -5.507 1.863 7.397 1.00 95.25 76 MET A N 1
ATOM 582 C CA . MET A 1 76 ? -6.544 2.477 8.224 1.00 95.25 76 MET A CA 1
ATOM 583 C C . MET A 1 76 ? -7.729 2.962 7.382 1.00 95.25 76 MET A C 1
ATOM 585 O O . MET A 1 76 ? -8.875 2.820 7.796 1.00 95.25 76 MET A O 1
ATOM 589 N N . ALA A 1 77 ? -7.474 3.464 6.168 1.00 95.81 77 ALA A N 1
ATOM 590 C CA . ALA A 1 77 ? -8.540 3.784 5.222 1.00 95.81 77 ALA A CA 1
ATOM 591 C C . ALA A 1 77 ? -9.335 2.539 4.799 1.00 95.81 77 ALA A C 1
ATOM 593 O O . ALA A 1 77 ? -10.559 2.596 4.686 1.00 95.81 77 ALA A O 1
ATOM 594 N N . GLN A 1 78 ? -8.655 1.408 4.591 1.00 94.69 78 GLN A N 1
ATOM 595 C CA . GLN A 1 78 ? -9.305 0.148 4.250 1.00 94.69 78 GLN A CA 1
ATOM 596 C C . GLN A 1 78 ? -10.122 -0.410 5.421 1.00 94.69 78 GLN A C 1
ATOM 598 O O . GLN A 1 78 ? -11.259 -0.822 5.195 1.00 94.69 78 GLN A O 1
ATOM 603 N N . HIS A 1 79 ? -9.590 -0.377 6.650 1.00 96.69 79 HIS A N 1
ATOM 604 C CA . HIS A 1 79 ? -10.344 -0.726 7.863 1.00 96.69 79 HIS A CA 1
ATOM 605 C C . HIS A 1 79 ? -11.637 0.092 7.943 1.00 96.69 79 HIS A C 1
ATOM 607 O O . HIS A 1 79 ? -12.713 -0.502 7.977 1.00 96.69 79 HIS A O 1
ATOM 613 N N . GLN A 1 80 ? -11.544 1.425 7.858 1.00 97.75 80 GLN A N 1
ATOM 614 C CA . GLN A 1 80 ? -12.710 2.309 7.939 1.00 97.75 80 GLN A CA 1
ATOM 615 C C . GLN A 1 80 ? -13.736 1.999 6.842 1.00 97.75 80 GLN A C 1
ATOM 617 O O . GLN A 1 80 ? -14.926 1.881 7.119 1.00 97.75 80 GLN A O 1
ATOM 622 N N . ASN A 1 81 ? -13.280 1.795 5.602 1.00 96.81 81 ASN A N 1
ATOM 623 C CA . ASN A 1 81 ? -14.157 1.474 4.477 1.00 96.81 81 ASN A CA 1
ATOM 624 C C . ASN A 1 81 ? -14.925 0.157 4.694 1.00 96.81 81 ASN A C 1
ATOM 626 O O . ASN A 1 81 ? -16.115 0.083 4.393 1.00 96.81 81 ASN A O 1
ATOM 630 N N . VAL A 1 82 ? -14.268 -0.877 5.230 1.00 97.50 82 VAL A N 1
ATOM 631 C 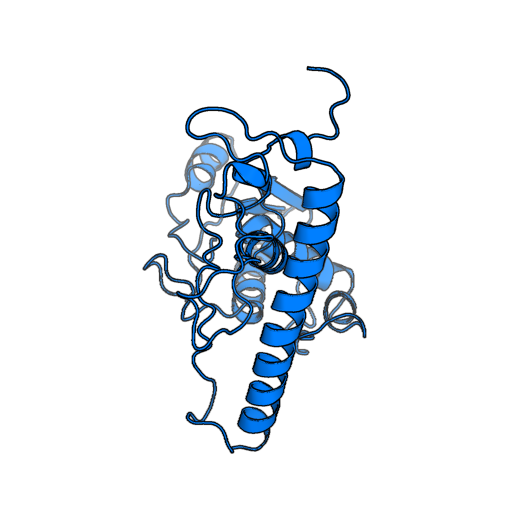CA . VAL A 1 82 ? -14.915 -2.162 5.549 1.00 97.50 82 VAL A CA 1
ATOM 632 C C . VAL A 1 82 ? -15.835 -2.040 6.762 1.00 97.50 82 VAL A C 1
ATOM 634 O O . VAL A 1 82 ? -16.905 -2.639 6.767 1.00 97.50 82 VAL A O 1
ATOM 637 N N . ALA A 1 83 ? -15.467 -1.249 7.767 1.00 98.00 83 ALA A N 1
ATOM 638 C CA . ALA A 1 83 ? -16.301 -1.017 8.939 1.00 98.00 83 ALA A CA 1
ATOM 639 C C . ALA A 1 83 ? -17.609 -0.281 8.594 1.00 98.00 83 ALA A C 1
ATOM 641 O O . ALA A 1 83 ? -18.674 -0.631 9.098 1.00 98.00 83 ALA A O 1
ATOM 642 N N . GLU A 1 84 ? -17.555 0.695 7.686 1.00 97.75 84 GLU A N 1
ATOM 643 C CA . GLU A 1 84 ? -18.730 1.463 7.253 1.00 97.75 84 GLU A CA 1
ATOM 644 C C . GLU A 1 84 ? -19.600 0.716 6.232 1.00 97.75 84 GLU A C 1
ATOM 646 O O . GLU A 1 84 ? -20.825 0.827 6.262 1.00 97.75 84 GLU A O 1
ATOM 651 N N . ASN A 1 85 ? -18.984 -0.044 5.320 1.00 96.88 85 ASN A N 1
ATOM 652 C CA . ASN A 1 85 ? -19.670 -0.628 4.158 1.00 96.88 85 ASN A CA 1
ATOM 653 C C . ASN A 1 85 ? -19.740 -2.164 4.186 1.00 96.88 85 ASN A C 1
ATOM 655 O O . ASN A 1 85 ? -20.208 -2.789 3.228 1.00 96.88 85 ASN A O 1
ATOM 659 N N . GLY A 1 86 ? -19.263 -2.783 5.265 1.00 96.19 86 GLY A N 1
ATOM 660 C CA . GLY A 1 86 ? -19.140 -4.227 5.411 1.00 96.19 86 GLY A CA 1
ATOM 661 C C . GLY A 1 86 ? -18.085 -4.853 4.493 1.00 96.19 86 GLY A C 1
ATOM 662 O O . GLY A 1 86 ? -17.434 -4.200 3.675 1.00 96.19 86 GLY A O 1
ATOM 663 N N . VAL A 1 87 ? -17.962 -6.181 4.581 1.00 96.19 87 VAL A N 1
ATOM 664 C CA . VAL A 1 87 ? -17.005 -6.982 3.790 1.00 96.19 87 VAL A CA 1
ATOM 665 C C . VAL A 1 87 ? -17.179 -6.828 2.273 1.00 96.19 87 VAL A C 1
ATOM 667 O O . VAL A 1 87 ? -16.234 -7.056 1.520 1.00 96.19 87 VAL A O 1
ATOM 670 N N . SER A 1 88 ? -18.343 -6.357 1.806 1.00 94.12 88 SER A N 1
ATOM 671 C CA . SER A 1 88 ? -18.571 -5.993 0.400 1.00 94.12 88 SER A CA 1
ATOM 672 C C . SER A 1 88 ? -17.571 -4.978 -0.150 1.00 94.12 88 SER A C 1
ATOM 674 O O . SER A 1 88 ? -17.249 -5.014 -1.336 1.00 94.12 88 SER A O 1
ATOM 676 N N . ALA A 1 89 ? -17.020 -4.113 0.702 1.00 94.31 89 ALA A N 1
ATOM 677 C CA . ALA A 1 89 ? -15.999 -3.145 0.315 1.00 94.31 89 ALA A CA 1
ATOM 678 C C . ALA A 1 89 ? -14.674 -3.791 -0.137 1.00 94.31 89 ALA A C 1
ATOM 680 O O . ALA A 1 89 ? -13.894 -3.173 -0.870 1.00 94.31 89 ALA A O 1
ATOM 681 N N . CYS A 1 90 ? -14.407 -5.030 0.289 1.00 93.81 90 CYS A N 1
ATOM 682 C CA . CYS A 1 90 ? -13.166 -5.753 0.015 1.00 93.81 90 CYS A CA 1
ATOM 683 C C . CYS A 1 90 ? -13.351 -7.134 -0.620 1.00 93.81 90 CYS A C 1
ATOM 685 O O . CYS A 1 90 ? -12.356 -7.822 -0.833 1.00 93.81 90 CYS A O 1
ATOM 687 N N . ASN A 1 91 ? -14.577 -7.520 -0.983 1.00 93.12 91 ASN A N 1
ATOM 688 C CA . ASN A 1 91 ? -14.863 -8.787 -1.665 1.00 93.12 91 ASN A CA 1
ATOM 689 C C . ASN A 1 91 ? -15.484 -8.622 -3.069 1.00 93.12 91 ASN A C 1
ATOM 691 O O . ASN A 1 91 ? -15.966 -9.594 -3.650 1.00 93.12 91 ASN A O 1
ATOM 695 N N . GLY A 1 92 ? -15.473 -7.399 -3.612 1.00 89.12 92 GLY A N 1
ATOM 696 C CA . GLY A 1 92 ? -15.984 -7.101 -4.950 1.00 89.12 92 GLY A CA 1
ATOM 697 C C . GLY A 1 92 ? -15.282 -7.895 -6.066 1.00 89.12 92 GLY A C 1
ATOM 698 O O . GLY A 1 92 ? -14.133 -8.315 -5.907 1.00 89.12 92 GLY A O 1
ATOM 699 N N . PRO A 1 93 ? -15.942 -8.103 -7.222 1.00 89.19 93 PRO A N 1
ATOM 700 C CA . PRO A 1 93 ? -15.417 -8.923 -8.319 1.00 89.19 93 PRO A CA 1
ATOM 701 C C . PRO A 1 93 ? -14.136 -8.365 -8.957 1.00 89.19 93 PRO A C 1
ATOM 703 O O . PRO A 1 93 ? -13.444 -9.074 -9.683 1.00 89.19 93 PRO A O 1
ATOM 706 N N . GLU A 1 94 ? -13.814 -7.096 -8.714 1.00 88.25 94 GLU A N 1
ATOM 707 C CA . GLU A 1 94 ? -12.574 -6.457 -9.142 1.00 88.25 94 GLU A CA 1
ATOM 708 C C . GLU A 1 94 ? -11.378 -6.773 -8.230 1.00 88.25 94 GLU A C 1
ATOM 710 O O . GLU A 1 94 ? -10.239 -6.454 -8.579 1.00 88.25 94 GLU A O 1
ATOM 715 N N . LYS A 1 95 ? -11.613 -7.369 -7.054 1.00 90.12 95 LYS A N 1
ATOM 716 C CA . LYS A 1 95 ? -10.556 -7.712 -6.103 1.00 90.12 95 LYS A CA 1
ATOM 717 C C . LYS A 1 95 ? -9.856 -8.990 -6.535 1.00 90.12 95 LYS A C 1
ATOM 719 O O . LYS A 1 95 ? -10.467 -10.032 -6.739 1.00 90.12 95 LYS A O 1
ATOM 724 N N . ILE A 1 96 ? -8.535 -8.901 -6.633 1.00 89.50 96 ILE A N 1
ATOM 725 C CA . ILE A 1 96 ? -7.687 -10.039 -6.990 1.00 89.50 96 ILE A CA 1
ATOM 726 C C . ILE A 1 96 ? -7.541 -11.019 -5.818 1.00 89.50 96 ILE A C 1
ATOM 728 O O . ILE A 1 96 ? -7.479 -12.228 -6.024 1.00 89.50 96 ILE A O 1
ATOM 732 N N . TYR A 1 97 ? -7.502 -10.476 -4.602 1.00 88.62 97 TYR A N 1
ATOM 733 C CA . TYR A 1 97 ? -7.483 -11.214 -3.349 1.00 88.62 97 TYR A CA 1
ATOM 734 C C . TYR A 1 97 ? -8.586 -10.624 -2.460 1.00 88.62 97 TYR A C 1
ATOM 736 O O . TYR A 1 97 ? -8.387 -9.542 -1.897 1.00 88.62 97 TYR A O 1
ATOM 744 N N . PRO A 1 98 ? -9.791 -11.220 -2.452 1.00 92.50 98 PRO A N 1
ATOM 745 C CA . PRO A 1 98 ? -10.898 -10.723 -1.650 1.00 92.50 98 PRO A CA 1
ATOM 746 C C . PRO A 1 98 ? -10.629 -10.977 -0.166 1.00 92.50 98 PRO A C 1
ATOM 748 O O . PRO A 1 98 ? -10.060 -12.004 0.195 1.00 92.50 98 PRO A O 1
ATOM 751 N N . CYS A 1 99 ? -11.069 -10.055 0.686 1.00 93.94 99 CYS A N 1
ATOM 752 C CA . CYS A 1 99 ? -11.006 -10.259 2.129 1.00 93.94 99 CYS A CA 1
ATOM 753 C C . CYS A 1 99 ? -11.935 -11.394 2.580 1.00 93.94 99 CYS A C 1
ATOM 755 O O . CYS A 1 99 ? -12.971 -11.670 1.959 1.00 93.94 99 CYS A O 1
ATOM 757 N N . SER A 1 100 ? -11.594 -12.018 3.700 1.00 94.38 100 SER A N 1
ATOM 758 C CA . SER A 1 100 ? -12.425 -13.015 4.353 1.00 94.38 100 SER A CA 1
ATOM 759 C C . SER A 1 100 ? -13.565 -12.381 5.164 1.00 94.38 100 SER A C 1
ATOM 761 O O . SER A 1 100 ? -13.615 -11.176 5.422 1.00 94.38 100 SER A O 1
ATOM 763 N N . ASN A 1 101 ? -14.488 -13.227 5.631 1.00 95.88 101 ASN A N 1
ATOM 764 C CA . ASN A 1 101 ? -15.537 -12.810 6.565 1.00 95.88 101 ASN A CA 1
ATOM 765 C C . ASN A 1 101 ? -15.010 -12.504 7.978 1.00 95.88 101 ASN A C 1
ATOM 767 O O . ASN A 1 101 ? -15.801 -12.088 8.820 1.00 95.88 101 ASN A O 1
ATOM 771 N N . ALA A 1 102 ? -13.714 -12.690 8.257 1.00 95.94 102 ALA A N 1
ATOM 772 C CA . ALA A 1 102 ? -13.125 -12.299 9.535 1.00 95.94 102 ALA A CA 1
ATOM 773 C C . ALA A 1 102 ? -13.263 -10.790 9.782 1.00 95.94 102 ALA A C 1
ATOM 775 O O . ALA A 1 102 ? -13.449 -10.375 10.919 1.00 95.94 102 ALA A O 1
ATOM 776 N N . LEU A 1 103 ? -13.269 -9.979 8.718 1.00 97.00 103 LEU A N 1
ATOM 777 C CA . LEU A 1 103 ? -13.485 -8.532 8.796 1.00 97.00 103 LEU A CA 1
ATOM 778 C C . LEU A 1 103 ? -14.966 -8.129 8.916 1.00 97.00 103 LEU A C 1
ATOM 780 O O . LEU A 1 103 ? -15.306 -6.951 8.796 1.00 97.00 103 LEU A O 1
ATOM 784 N N . ALA A 1 104 ? -15.887 -9.076 9.101 1.00 96.06 104 ALA A N 1
ATOM 785 C CA . ALA A 1 104 ? -17.277 -8.733 9.359 1.00 96.06 104 ALA A CA 1
ATOM 786 C C . ALA A 1 104 ? -17.425 -8.130 10.764 1.00 96.06 104 ALA A C 1
ATOM 788 O O . ALA A 1 104 ? -16.922 -8.677 11.741 1.00 96.06 104 ALA A O 1
ATOM 789 N N . GLY A 1 105 ? -18.164 -7.022 10.871 1.00 94.75 105 GLY A N 1
ATOM 790 C CA . GLY A 1 105 ? -18.455 -6.392 12.162 1.00 94.75 105 GLY A CA 1
ATOM 791 C C . GLY A 1 105 ? -17.316 -5.549 12.738 1.00 94.75 105 GLY A C 1
ATOM 792 O O . GLY A 1 105 ? -17.318 -5.298 13.941 1.00 94.75 105 GLY A O 1
ATOM 793 N N . LEU A 1 106 ? -16.364 -5.102 11.909 1.00 97.81 106 LEU A N 1
ATOM 794 C CA . LEU A 1 106 ? -15.462 -4.020 12.308 1.00 97.81 106 LEU A CA 1
ATOM 795 C C . LEU A 1 106 ? -16.286 -2.797 12.736 1.00 97.81 106 LEU A C 1
ATOM 797 O O . LEU A 1 106 ? -17.299 -2.469 12.117 1.00 97.81 106 LEU A O 1
ATOM 801 N N . GLU A 1 107 ? -15.845 -2.129 13.793 1.00 97.19 107 GLU A N 1
ATOM 802 C CA . GLU A 1 107 ? -16.488 -0.924 14.298 1.00 97.19 107 GLU A CA 1
ATOM 803 C C . GLU A 1 107 ? -15.916 0.292 13.559 1.00 97.19 107 GLU A C 1
ATOM 805 O O . GLU A 1 107 ? -14.691 0.453 13.505 1.00 97.19 107 GLU A O 1
ATOM 810 N N . PRO A 1 108 ? -16.759 1.163 12.979 1.00 97.88 108 PRO A N 1
ATOM 811 C CA . PRO A 1 108 ? -16.263 2.351 12.304 1.00 97.88 108 PRO A CA 1
ATOM 812 C C . PRO A 1 108 ? -15.699 3.328 13.335 1.00 97.88 108 PRO A C 1
ATOM 814 O O . PRO A 1 108 ? -16.252 3.486 14.428 1.00 97.88 108 PRO A O 1
ATOM 817 N N . ALA A 1 109 ? -14.611 4.012 12.996 1.00 98.12 109 ALA A N 1
ATOM 818 C CA . ALA A 1 109 ? -14.161 5.187 13.730 1.00 98.12 109 ALA A CA 1
ATOM 819 C C . ALA A 1 109 ? -15.086 6.373 13.441 1.00 98.12 109 ALA A C 1
ATOM 821 O O . ALA A 1 109 ? -15.764 6.408 12.415 1.00 98.12 109 ALA A O 1
ATOM 822 N N . ASP A 1 110 ? -15.076 7.372 14.317 1.00 98.38 110 ASP A N 1
ATOM 823 C CA . ASP A 1 110 ? -15.801 8.628 14.097 1.00 98.38 110 ASP A CA 1
ATOM 824 C C . ASP A 1 110 ? -15.079 9.536 13.087 1.00 98.38 110 ASP A C 1
ATOM 826 O O . ASP A 1 110 ? -15.636 10.507 12.575 1.00 98.38 110 ASP A O 1
ATOM 830 N N . GLY A 1 111 ? -13.830 9.203 12.762 1.00 97.44 111 GLY A N 1
ATOM 831 C CA . GLY A 1 111 ? -13.090 9.831 11.685 1.00 97.44 111 GLY A CA 1
ATOM 832 C C . GLY A 1 111 ? -11.754 9.158 11.408 1.00 97.44 111 GLY A C 1
ATOM 833 O O . GLY A 1 111 ? -11.238 8.360 12.195 1.00 97.44 111 GLY A O 1
ATOM 834 N N . LEU A 1 112 ? -11.189 9.528 10.263 1.00 97.19 112 LEU A N 1
ATOM 835 C CA . LEU A 1 112 ? -9.919 9.030 9.759 1.00 97.19 112 LEU A CA 1
ATOM 836 C C . LEU A 1 112 ? -8.967 10.205 9.521 1.00 97.19 112 LEU A C 1
ATOM 838 O O . LEU A 1 112 ? -9.278 11.134 8.775 1.00 97.19 112 LEU A O 1
ATOM 842 N N . MET A 1 113 ? -7.787 10.145 10.131 1.00 95.69 113 MET A N 1
ATOM 843 C CA . MET A 1 113 ? -6.698 11.095 9.930 1.00 95.69 113 MET A CA 1
ATOM 844 C C . MET A 1 113 ? -5.575 10.421 9.143 1.00 95.69 113 MET A C 1
ATOM 846 O O . MET A 1 113 ? -4.987 9.447 9.605 1.00 95.69 113 MET A O 1
ATOM 850 N N . LEU A 1 114 ? -5.255 10.955 7.965 1.00 94.94 114 LEU A N 1
ATOM 851 C CA . LEU A 1 114 ? -4.183 10.446 7.110 1.00 94.94 114 LEU A CA 1
ATOM 852 C C . LEU A 1 114 ? -3.000 11.414 7.131 1.00 94.94 114 LEU A C 1
ATOM 854 O O . LEU A 1 114 ? -3.112 12.545 6.659 1.00 94.94 114 LEU A O 1
ATOM 858 N N . LEU A 1 115 ? -1.870 10.972 7.680 1.00 92.62 115 LEU A N 1
ATOM 859 C CA . LEU A 1 115 ? -0.641 11.759 7.785 1.00 92.62 115 LEU A CA 1
ATOM 860 C C . LEU A 1 115 ? 0.425 11.186 6.858 1.00 92.62 115 LEU A C 1
ATOM 862 O O . LEU A 1 115 ? 0.868 10.062 7.060 1.00 92.62 115 LEU A O 1
ATOM 866 N N . ASP A 1 116 ? 0.835 11.954 5.847 1.00 90.06 116 ASP A N 1
ATOM 867 C CA . ASP A 1 116 ? 1.843 11.525 4.860 1.00 90.06 116 ASP A CA 1
ATOM 868 C C . ASP A 1 116 ? 1.580 10.104 4.317 1.00 90.06 116 ASP A C 1
ATOM 870 O O . ASP A 1 116 ? 2.461 9.249 4.228 1.00 90.06 116 ASP A O 1
ATOM 874 N N . ALA A 1 117 ? 0.304 9.809 4.054 1.00 90.38 117 ALA A N 1
ATOM 875 C CA . ALA A 1 117 ? -0.126 8.493 3.616 1.00 90.38 117 ALA A CA 1
ATOM 876 C C . ALA A 1 117 ? 0.318 8.239 2.171 1.00 90.38 117 ALA A C 1
ATOM 878 O O . ALA A 1 117 ? 0.098 9.070 1.287 1.00 90.38 117 ALA A O 1
ATOM 879 N N . ASN A 1 118 ? 0.890 7.063 1.915 1.00 86.38 118 ASN A N 1
ATOM 880 C CA . ASN A 1 118 ? 1.180 6.632 0.550 1.00 86.38 118 ASN A CA 1
ATOM 881 C C . ASN A 1 118 ? -0.058 5.992 -0.112 1.00 86.38 118 ASN A C 1
ATOM 883 O O . ASN A 1 118 ? -1.098 5.794 0.514 1.00 86.38 118 ASN A O 1
ATOM 887 N N . TYR A 1 119 ? 0.053 5.643 -1.397 1.00 83.94 119 TYR A N 1
ATOM 888 C CA . TYR A 1 119 ? -1.048 5.084 -2.200 1.00 83.94 119 TYR A CA 1
ATOM 889 C C . TYR A 1 119 ? -1.425 3.624 -1.865 1.00 83.94 119 TYR A C 1
ATOM 891 O O . TYR A 1 119 ? -2.158 2.984 -2.625 1.00 83.94 119 TYR A O 1
ATOM 899 N N . GLY A 1 120 ? -0.894 3.080 -0.770 1.00 86.88 120 GLY A N 1
ATOM 900 C CA . GLY A 1 120 ? -1.008 1.682 -0.380 1.00 86.88 120 GLY A CA 1
ATOM 901 C C . GLY A 1 120 ? 0.050 0.791 -1.026 1.00 86.88 120 GLY A C 1
ATOM 902 O O . GLY A 1 120 ? 0.553 1.060 -2.119 1.00 86.88 120 GLY A O 1
ATOM 903 N N . ILE A 1 121 ? 0.374 -0.307 -0.340 1.00 83.56 121 ILE A N 1
ATOM 904 C CA . ILE A 1 121 ? 1.458 -1.230 -0.714 1.00 83.56 121 ILE A CA 1
ATOM 905 C C . ILE A 1 121 ? 1.245 -1.838 -2.106 1.00 83.56 121 ILE A C 1
ATOM 907 O O . ILE A 1 121 ? 2.208 -2.013 -2.846 1.00 83.56 121 ILE A O 1
ATOM 911 N N . SER A 1 122 ? -0.002 -2.096 -2.509 1.00 85.44 122 SER A N 1
ATOM 912 C CA . SER A 1 122 ? -0.324 -2.607 -3.847 1.00 85.44 122 SER A CA 1
ATOM 913 C C . SER A 1 122 ? 0.100 -1.635 -4.954 1.00 85.44 122 SER A C 1
ATOM 915 O O . SER A 1 122 ? 0.827 -2.008 -5.876 1.00 85.44 122 SER A O 1
ATOM 917 N N . THR A 1 123 ? -0.310 -0.372 -4.843 1.00 87.44 123 THR A N 1
ATOM 918 C CA . THR A 1 123 ? 0.032 0.683 -5.803 1.00 87.44 123 THR A CA 1
ATOM 919 C C . THR A 1 123 ? 1.525 0.986 -5.774 1.00 87.44 123 THR A C 1
ATOM 921 O O . THR A 1 123 ? 2.151 1.096 -6.825 1.00 87.44 123 THR A O 1
ATOM 924 N N . MET A 1 124 ? 2.115 1.080 -4.580 1.00 87.31 124 MET A N 1
ATOM 925 C CA . MET A 1 124 ? 3.548 1.327 -4.412 1.00 87.31 124 MET A CA 1
ATOM 926 C C . MET A 1 124 ? 4.386 0.196 -5.026 1.00 87.31 124 MET A C 1
ATOM 928 O O . MET A 1 124 ? 5.311 0.465 -5.785 1.00 87.31 124 MET A O 1
ATOM 932 N N . GLY A 1 125 ? 4.013 -1.068 -4.804 1.00 88.62 125 GLY A N 1
ATOM 933 C CA . GLY A 1 125 ? 4.659 -2.226 -5.426 1.00 88.62 125 GLY A CA 1
ATOM 934 C C . GLY A 1 125 ? 4.574 -2.205 -6.953 1.00 88.62 125 GLY A C 1
ATOM 935 O O . GLY A 1 125 ? 5.587 -2.394 -7.627 1.00 88.62 125 GLY A O 1
ATOM 936 N N . LEU A 1 126 ? 3.396 -1.899 -7.510 1.00 89.88 126 LEU A N 1
ATOM 937 C CA . LEU A 1 126 ? 3.190 -1.777 -8.959 1.00 89.88 126 LEU A CA 1
ATOM 938 C C . LEU A 1 126 ? 4.112 -0.718 -9.584 1.00 89.88 126 LEU A C 1
ATOM 940 O O . LEU A 1 126 ? 4.729 -0.956 -10.623 1.00 89.88 126 LEU A O 1
ATOM 944 N N . LEU A 1 127 ? 4.202 0.453 -8.953 1.00 88.06 127 LEU A N 1
ATOM 945 C CA . LEU A 1 127 ? 4.985 1.594 -9.436 1.00 88.06 127 LEU A CA 1
ATOM 946 C C . LEU A 1 127 ? 6.505 1.397 -9.275 1.00 88.06 127 LEU A C 1
ATOM 948 O O . LEU A 1 127 ? 7.291 2.082 -9.939 1.00 88.06 127 LEU A O 1
ATOM 952 N N . SER A 1 128 ? 6.911 0.420 -8.466 1.00 90.25 128 SER A N 1
ATOM 953 C CA . SER A 1 128 ? 8.301 0.012 -8.259 1.00 90.25 128 SER A CA 1
ATOM 954 C C . SER A 1 128 ? 8.780 -1.124 -9.161 1.00 90.25 128 SER A C 1
ATOM 956 O O . SER A 1 128 ? 9.968 -1.446 -9.157 1.00 90.25 128 SER A O 1
ATOM 958 N N . LEU A 1 129 ? 7.909 -1.718 -9.982 1.00 92.44 129 LEU A N 1
ATOM 959 C CA . LEU A 1 129 ? 8.308 -2.791 -10.892 1.00 92.44 129 LEU A CA 1
ATOM 960 C C . LEU A 1 129 ? 9.284 -2.295 -11.968 1.00 92.44 129 LEU A C 1
ATOM 962 O O . LEU A 1 129 ? 8.927 -1.517 -12.861 1.00 92.44 129 LEU A O 1
ATOM 966 N N . ASN A 1 130 ? 10.506 -2.839 -11.974 1.00 93.31 130 ASN A N 1
ATOM 967 C CA . ASN A 1 130 ? 11.423 -2.667 -13.099 1.00 93.31 130 ASN A CA 1
ATOM 968 C C . ASN A 1 130 ? 10.844 -3.277 -14.378 1.00 93.31 130 ASN A C 1
ATOM 970 O O . ASN A 1 130 ? 10.831 -4.490 -14.573 1.00 93.31 130 ASN A O 1
ATOM 974 N N . THR A 1 131 ? 10.382 -2.403 -15.263 1.00 93.06 131 THR A N 1
ATOM 975 C CA . THR A 1 131 ? 9.708 -2.764 -16.510 1.00 93.06 131 THR A CA 1
ATOM 976 C C . THR A 1 131 ? 10.642 -3.391 -17.546 1.00 93.06 131 THR A C 1
ATOM 978 O O . THR A 1 131 ? 10.187 -4.062 -18.470 1.00 93.06 131 THR A O 1
ATOM 981 N N . ALA A 1 132 ? 11.956 -3.200 -17.407 1.00 95.62 132 ALA A N 1
ATOM 982 C CA . ALA A 1 132 ? 12.933 -3.781 -18.318 1.00 95.62 132 ALA A CA 1
ATOM 983 C C . ALA A 1 132 ? 13.159 -5.284 -18.097 1.00 95.62 132 ALA A C 1
ATOM 985 O O . ALA A 1 132 ? 13.819 -5.912 -18.922 1.00 95.62 132 ALA A O 1
ATOM 986 N N . ILE A 1 133 ? 12.617 -5.862 -17.022 1.00 95.62 133 ILE A N 1
ATOM 987 C CA . ILE A 1 133 ? 12.653 -7.303 -16.769 1.00 95.62 133 ILE A CA 1
ATOM 988 C C . ILE A 1 133 ? 11.498 -7.965 -17.531 1.00 95.62 133 ILE A C 1
ATOM 990 O O . ILE A 1 133 ? 10.322 -7.765 -17.217 1.00 95.62 133 ILE A O 1
ATOM 994 N N . GLU A 1 134 ? 11.833 -8.748 -18.556 1.00 93.94 134 GLU A N 1
ATOM 995 C CA . GLU A 1 134 ? 10.860 -9.534 -19.332 1.00 93.94 134 GLU A CA 1
ATOM 996 C C . GLU A 1 134 ? 10.763 -10.994 -18.865 1.00 93.94 134 GLU A C 1
ATOM 998 O O . GLU A 1 134 ? 9.734 -11.629 -19.083 1.00 93.94 134 GLU A O 1
ATOM 1003 N N . ASP A 1 135 ? 11.790 -11.486 -18.167 1.00 92.69 135 ASP A N 1
ATOM 1004 C CA . ASP A 1 135 ? 11.879 -12.837 -17.611 1.00 92.69 135 ASP A CA 1
ATOM 1005 C C . ASP A 1 135 ? 12.366 -12.768 -16.157 1.00 92.69 135 ASP A C 1
ATOM 1007 O O . ASP A 1 135 ? 13.489 -12.336 -15.885 1.00 92.69 135 ASP A O 1
ATOM 1011 N N . GLU A 1 136 ? 11.519 -13.203 -15.223 1.00 92.69 136 GLU A N 1
ATOM 1012 C CA . GLU A 1 136 ? 11.806 -13.159 -13.785 1.00 92.69 136 GLU A CA 1
ATOM 1013 C C . GLU A 1 136 ? 12.947 -14.116 -13.383 1.00 92.69 136 GLU A C 1
ATOM 1015 O O . GLU A 1 136 ? 13.638 -13.870 -12.397 1.00 92.69 136 GLU A O 1
ATOM 1020 N N . THR A 1 137 ? 13.215 -15.164 -14.175 1.00 92.06 137 THR A N 1
ATOM 1021 C CA . THR A 1 137 ? 14.325 -16.110 -13.947 1.00 92.06 137 THR A CA 1
ATOM 1022 C C . THR A 1 137 ? 15.670 -15.585 -14.455 1.00 92.06 137 THR A C 1
ATOM 1024 O O . THR A 1 137 ? 16.731 -16.078 -14.069 1.00 92.06 137 THR A O 1
ATOM 1027 N N . MET A 1 138 ? 15.643 -14.550 -15.299 1.00 93.00 138 MET A N 1
ATOM 1028 C CA . MET A 1 138 ? 16.819 -13.905 -15.883 1.00 93.00 138 MET A CA 1
ATOM 1029 C C . MET A 1 138 ? 16.778 -12.387 -15.672 1.00 93.00 138 MET A C 1
ATOM 1031 O O . MET A 1 138 ? 17.054 -11.614 -16.589 1.00 93.00 138 MET A O 1
ATOM 1035 N N . ALA A 1 139 ? 16.492 -11.952 -14.442 1.00 92.00 139 ALA A N 1
ATOM 1036 C CA . ALA A 1 139 ? 16.327 -10.541 -14.079 1.00 92.00 139 ALA A CA 1
ATOM 1037 C C . ALA A 1 139 ? 17.536 -9.630 -14.391 1.00 92.00 139 ALA A C 1
ATOM 1039 O O . ALA A 1 139 ? 17.392 -8.411 -14.457 1.00 92.00 139 ALA A O 1
ATOM 1040 N N . SER A 1 140 ? 18.727 -10.195 -14.617 1.00 92.25 140 SER A N 1
ATOM 1041 C CA . SER A 1 140 ? 19.916 -9.451 -15.059 1.00 92.25 140 SER A CA 1
ATOM 1042 C C . SER A 1 140 ? 19.872 -9.031 -16.536 1.00 92.25 140 SER A C 1
ATOM 1044 O O . SER A 1 140 ? 20.596 -8.119 -16.940 1.00 92.25 140 SER A O 1
ATOM 1046 N N . LYS A 1 141 ? 19.027 -9.663 -17.361 1.00 95.31 141 LYS A N 1
ATOM 1047 C CA . LYS A 1 141 ? 18.871 -9.357 -18.788 1.00 95.31 141 LYS A CA 1
ATOM 1048 C C . LYS A 1 141 ? 17.778 -8.313 -18.988 1.00 95.31 141 LYS A C 1
ATOM 1050 O O . LYS A 1 141 ? 16.608 -8.633 -19.172 1.00 95.31 141 LYS A O 1
ATOM 1055 N N . LEU A 1 142 ? 18.184 -7.047 -18.974 1.00 96.25 142 LEU A N 1
ATOM 1056 C CA . LEU A 1 142 ? 17.267 -5.921 -19.134 1.00 96.25 142 LEU A CA 1
ATOM 1057 C C . LEU A 1 142 ? 16.996 -5.594 -20.608 1.00 96.25 142 LEU A C 1
ATOM 1059 O O . LEU A 1 142 ? 17.924 -5.393 -21.400 1.00 96.25 142 LEU A O 1
ATOM 1063 N N . LYS A 1 143 ? 15.719 -5.414 -20.955 1.00 96.56 143 LYS A N 1
ATOM 1064 C CA . LYS A 1 143 ? 15.291 -4.826 -22.226 1.00 96.56 143 LYS A CA 1
ATOM 1065 C C . LYS A 1 143 ? 15.601 -3.335 -22.256 1.00 96.56 143 LYS A C 1
ATOM 1067 O O . LYS A 1 143 ? 14.902 -2.520 -21.654 1.00 96.56 143 LYS A O 1
ATOM 1072 N N . GLN A 1 144 ? 16.619 -2.955 -23.023 1.00 96.31 144 GLN A N 1
ATOM 1073 C CA . GLN A 1 144 ? 17.127 -1.578 -23.036 1.00 96.31 144 GLN A CA 1
ATOM 1074 C C . GLN A 1 144 ? 16.112 -0.533 -23.518 1.00 96.31 144 GLN A C 1
ATOM 1076 O O . GLN A 1 144 ? 16.150 0.603 -23.054 1.00 96.31 144 GLN A O 1
ATOM 1081 N N . SER A 1 145 ? 15.139 -0.906 -24.357 1.00 95.75 145 SER A N 1
ATOM 1082 C CA . SER A 1 145 ? 14.052 -0.001 -24.773 1.00 95.75 145 SER A CA 1
ATOM 1083 C C . SER A 1 145 ? 13.057 0.345 -23.650 1.00 95.75 145 SER A C 1
ATOM 1085 O O . SER A 1 145 ? 12.193 1.200 -23.838 1.00 95.75 145 SER A O 1
ATOM 1087 N N . LEU A 1 146 ? 13.118 -0.376 -22.526 1.00 95.88 146 LEU A N 1
ATOM 1088 C CA . LEU A 1 146 ? 12.297 -0.198 -21.322 1.00 95.88 146 LEU A CA 1
ATOM 1089 C C . LEU A 1 146 ? 13.130 0.184 -20.091 1.00 95.88 146 LEU A C 1
ATOM 1091 O O . LEU A 1 146 ? 12.566 0.488 -19.044 1.00 95.88 146 LEU A O 1
ATOM 1095 N N . ASN A 1 147 ? 14.459 0.161 -20.206 1.00 94.69 147 ASN A N 1
ATOM 1096 C CA . ASN A 1 147 ? 15.361 0.493 -19.116 1.00 94.69 147 ASN A CA 1
ATOM 1097 C C . ASN A 1 147 ? 15.266 1.989 -18.798 1.00 94.69 147 ASN A C 1
ATOM 1099 O O . ASN A 1 147 ? 15.726 2.827 -19.575 1.00 94.69 147 ASN A O 1
ATOM 1103 N N . ILE A 1 148 ? 14.681 2.314 -17.647 1.00 92.25 148 ILE A N 1
ATOM 1104 C CA . ILE A 1 148 ? 14.469 3.697 -17.213 1.00 92.25 148 ILE A CA 1
ATOM 1105 C C . ILE A 1 148 ? 15.767 4.446 -16.914 1.00 92.25 148 ILE A C 1
ATOM 1107 O O . ILE A 1 148 ? 15.758 5.668 -16.916 1.00 92.25 148 ILE A O 1
ATOM 1111 N N . TYR A 1 149 ? 16.871 3.727 -16.704 1.00 92.62 149 TYR A N 1
ATOM 1112 C CA . TYR A 1 149 ? 18.196 4.300 -16.472 1.00 92.62 149 TYR A CA 1
ATOM 1113 C C . TYR A 1 149 ? 19.029 4.428 -17.754 1.00 92.62 149 TYR A C 1
ATOM 1115 O O . TYR A 1 149 ? 20.187 4.832 -17.697 1.00 92.62 149 TYR A O 1
ATOM 1123 N N . ASN A 1 150 ? 18.473 4.071 -18.917 1.00 95.19 150 ASN A N 1
ATOM 1124 C CA . ASN A 1 150 ? 19.143 4.267 -20.198 1.00 95.19 150 ASN A CA 1
ATOM 1125 C C . ASN A 1 150 ? 19.008 5.742 -20.644 1.00 95.19 150 ASN A C 1
ATOM 1127 O O . ASN A 1 150 ? 17.874 6.198 -20.834 1.00 95.19 150 ASN A O 1
ATOM 1131 N N . PRO A 1 151 ? 20.115 6.484 -20.858 1.00 95.12 151 PRO A N 1
ATOM 1132 C CA . PRO A 1 151 ? 20.073 7.862 -21.354 1.00 95.12 151 PRO A CA 1
ATOM 1133 C C . PRO A 1 151 ? 19.310 8.023 -22.674 1.00 95.12 151 PRO A C 1
ATOM 1135 O O . PRO A 1 151 ? 18.623 9.026 -22.851 1.00 95.12 151 PRO A O 1
ATOM 1138 N N . ASP A 1 152 ? 19.325 7.012 -23.551 1.00 95.81 152 ASP A N 1
ATOM 1139 C CA . ASP A 1 152 ? 18.585 7.035 -24.824 1.00 95.81 152 ASP A CA 1
ATOM 1140 C C . ASP A 1 152 ? 17.062 7.103 -24.623 1.00 95.81 152 ASP A C 1
ATOM 1142 O O . ASP A 1 152 ? 16.325 7.557 -25.498 1.00 95.81 152 ASP A O 1
ATOM 1146 N N . ASN A 1 153 ? 16.573 6.670 -23.456 1.00 95.50 153 ASN A N 1
ATOM 1147 C CA . ASN A 1 153 ? 15.166 6.783 -23.085 1.00 95.50 153 ASN A CA 1
ATOM 1148 C C . ASN A 1 153 ? 14.827 8.140 -22.439 1.00 95.50 153 ASN A C 1
ATOM 1150 O O . ASN A 1 153 ? 13.645 8.430 -22.251 1.00 95.50 153 ASN A O 1
ATOM 1154 N N . GLY A 1 154 ? 15.824 8.978 -22.131 1.00 93.75 154 GLY A N 1
ATOM 1155 C CA . GLY A 1 154 ? 15.659 10.291 -21.495 1.00 93.75 154 GLY A CA 1
ATOM 1156 C C . GLY A 1 154 ? 16.089 10.355 -20.026 1.00 93.75 154 GLY A C 1
ATOM 1157 O O . GLY A 1 154 ? 15.774 11.336 -19.350 1.00 93.75 154 GLY A O 1
ATOM 1158 N N . PHE A 1 155 ? 16.784 9.330 -19.519 1.00 94.62 155 PHE A N 1
ATOM 1159 C CA . PHE A 1 155 ? 17.364 9.356 -18.176 1.00 94.62 155 PHE A CA 1
ATOM 1160 C C . PHE A 1 155 ? 18.452 10.426 -18.055 1.00 94.62 155 PHE A C 1
ATOM 1162 O O . PHE A 1 155 ? 19.306 10.555 -18.932 1.00 94.62 155 PHE A O 1
ATOM 1169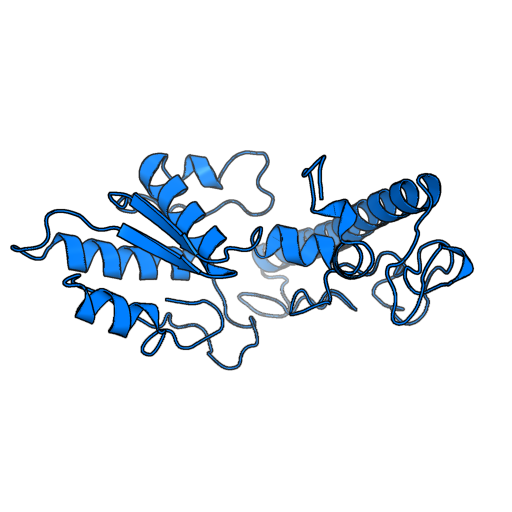 N N . SER A 1 156 ? 18.460 11.138 -16.930 1.00 92.19 156 SER A N 1
ATOM 1170 C CA . SER A 1 156 ? 19.541 12.041 -16.550 1.00 92.19 156 SER A CA 1
ATOM 1171 C C . SER A 1 156 ? 19.941 11.784 -15.102 1.00 92.19 156 SER A C 1
ATOM 1173 O O . SER A 1 156 ? 19.093 11.771 -14.213 1.00 92.19 156 SER A O 1
ATOM 1175 N N . ASN A 1 157 ? 21.234 11.577 -14.850 1.00 88.38 157 ASN A N 1
ATOM 1176 C CA . ASN A 1 157 ? 21.734 11.367 -13.495 1.00 88.38 157 ASN A CA 1
ATOM 1177 C C . ASN A 1 157 ? 21.941 12.713 -12.780 1.00 88.38 157 ASN A C 1
ATOM 1179 O O . ASN A 1 157 ? 22.481 13.654 -13.361 1.00 88.38 157 ASN A O 1
ATOM 1183 N N . GLY A 1 158 ? 21.532 12.809 -11.514 1.00 81.75 158 GLY A N 1
ATOM 1184 C CA . GLY A 1 158 ? 21.721 14.006 -10.681 1.00 81.75 158 GLY A CA 1
ATOM 1185 C C . GLY A 1 158 ? 20.850 15.214 -11.050 1.00 81.75 158 GLY A C 1
ATOM 1186 O O . GLY A 1 158 ? 20.952 16.257 -10.412 1.00 81.75 158 GLY A O 1
ATOM 1187 N N . THR A 1 159 ? 19.983 15.089 -12.054 1.00 81.25 159 THR A N 1
ATOM 1188 C CA . THR A 1 159 ? 18.973 16.087 -12.432 1.00 81.25 159 THR A CA 1
ATOM 1189 C C . THR A 1 159 ? 17.672 15.374 -12.790 1.00 81.25 159 THR A C 1
ATOM 1191 O O . THR A 1 159 ? 17.626 14.149 -12.869 1.00 81.25 159 THR A O 1
ATOM 1194 N N . GLN A 1 160 ? 16.592 16.124 -12.993 1.00 86.88 160 GLN A N 1
ATOM 1195 C CA . GLN A 1 160 ? 15.317 15.542 -13.397 1.00 86.88 160 GLN A CA 1
ATOM 1196 C C . GLN A 1 160 ? 15.418 14.877 -14.781 1.00 86.88 160 GLN A C 1
ATOM 1198 O O . GLN A 1 160 ? 15.873 15.500 -15.742 1.00 86.88 160 GLN A O 1
ATOM 1203 N N . SER A 1 161 ? 14.951 13.629 -14.897 1.00 91.25 161 SER A N 1
ATOM 1204 C CA . SER A 1 161 ? 14.916 12.914 -16.177 1.00 91.25 161 SER A CA 1
ATOM 1205 C C . SER A 1 161 ? 13.836 13.479 -17.105 1.00 91.25 161 SER A C 1
ATOM 1207 O O . SER A 1 161 ? 12.780 13.945 -16.664 1.00 91.25 161 SER A O 1
ATOM 1209 N N . ASN A 1 162 ? 14.075 13.424 -18.417 1.00 92.06 162 ASN A N 1
ATOM 1210 C CA . ASN A 1 162 ? 13.170 13.964 -19.427 1.00 92.06 162 ASN A CA 1
ATOM 1211 C C . ASN A 1 162 ? 12.705 12.894 -20.419 1.00 92.06 162 ASN A C 1
ATOM 1213 O O . ASN A 1 162 ? 13.177 12.794 -21.549 1.00 92.06 162 ASN A O 1
ATOM 1217 N N . PHE A 1 163 ? 11.734 12.100 -19.979 1.00 92.19 163 PHE A N 1
ATOM 1218 C CA . PHE A 1 163 ? 11.155 11.026 -20.774 1.00 92.19 163 PHE A CA 1
ATOM 1219 C C . PHE A 1 163 ? 10.185 11.544 -21.844 1.00 92.19 163 PHE A C 1
ATOM 1221 O O . PHE A 1 163 ? 9.262 12.313 -21.548 1.00 92.19 163 PHE A O 1
ATOM 1228 N N . THR A 1 164 ? 10.327 11.057 -23.078 1.00 93.88 164 THR A N 1
ATOM 1229 C CA . THR A 1 164 ? 9.398 11.377 -24.174 1.00 93.88 164 THR A CA 1
ATOM 1230 C C . THR A 1 164 ? 8.019 10.765 -23.927 1.00 93.88 164 THR A C 1
ATOM 1232 O O . THR A 1 164 ? 7.892 9.708 -23.307 1.00 93.88 164 THR A O 1
ATOM 1235 N N . SER A 1 165 ? 6.955 11.372 -24.463 1.00 92.75 165 SER A N 1
ATOM 1236 C CA . SER A 1 165 ? 5.596 10.815 -24.349 1.00 92.75 165 SER A CA 1
ATOM 1237 C C . SER A 1 165 ? 5.484 9.390 -24.905 1.00 92.75 165 SER A C 1
ATOM 1239 O O . SER A 1 165 ? 4.662 8.607 -24.431 1.00 92.75 165 SER A O 1
ATOM 1241 N N . GLU A 1 166 ? 6.302 9.040 -25.899 1.00 95.31 166 GLU A N 1
ATOM 1242 C CA . GLU A 1 166 ? 6.367 7.686 -26.447 1.00 95.31 166 GLU A CA 1
ATOM 1243 C C . GLU A 1 166 ? 6.979 6.699 -25.445 1.00 95.31 166 GLU A C 1
ATOM 1245 O O . GLU A 1 166 ? 6.380 5.651 -25.185 1.00 95.31 166 GLU A O 1
ATOM 1250 N N . PHE A 1 167 ? 8.118 7.049 -24.831 1.00 95.06 167 PHE A N 1
ATOM 1251 C CA . PHE A 1 167 ? 8.734 6.216 -23.799 1.00 95.06 167 PHE A CA 1
ATOM 1252 C C . PHE A 1 167 ? 7.788 6.026 -22.617 1.00 95.06 167 PHE A C 1
ATOM 1254 O O . PHE A 1 167 ? 7.559 4.890 -22.217 1.00 95.06 167 PHE A O 1
ATOM 1261 N N . LYS A 1 168 ? 7.157 7.102 -22.129 1.00 91.88 168 LYS A N 1
ATOM 1262 C CA . LYS A 1 168 ? 6.172 7.049 -21.036 1.00 91.88 168 LYS A CA 1
ATOM 1263 C C . LYS A 1 168 ? 5.063 6.026 -21.324 1.00 91.88 168 LYS A C 1
ATOM 1265 O O . LYS A 1 168 ? 4.817 5.135 -20.518 1.00 91.88 168 LYS A O 1
ATOM 1270 N N . LYS A 1 169 ? 4.458 6.073 -22.519 1.00 93.38 169 LYS A N 1
ATOM 1271 C CA . LYS A 1 169 ? 3.422 5.110 -22.946 1.00 93.38 169 LYS A CA 1
ATOM 1272 C C . LYS A 1 169 ? 3.939 3.672 -23.000 1.00 93.38 169 LYS A C 1
ATOM 1274 O O . LYS A 1 169 ? 3.248 2.752 -22.565 1.00 93.38 169 LYS A O 1
ATOM 1279 N N . ARG A 1 170 ? 5.130 3.463 -23.565 1.00 95.31 170 ARG A N 1
ATOM 1280 C CA . ARG A 1 170 ? 5.767 2.143 -23.657 1.00 95.31 170 ARG A CA 1
ATOM 1281 C C . ARG A 1 170 ? 6.105 1.589 -22.264 1.00 95.31 170 ARG A C 1
ATOM 1283 O O . ARG A 1 170 ? 5.849 0.415 -22.013 1.00 95.31 170 ARG A O 1
ATOM 1290 N N . PHE A 1 171 ? 6.629 2.428 -21.376 1.00 92.94 171 PHE A N 1
ATOM 1291 C CA . PHE A 1 171 ? 6.990 2.076 -20.008 1.00 92.94 171 PHE A CA 1
ATOM 1292 C C . PHE A 1 171 ? 5.754 1.663 -19.201 1.00 92.94 171 PHE A C 1
ATOM 1294 O O . PHE A 1 171 ? 5.709 0.551 -18.691 1.00 92.94 171 PHE A O 1
ATOM 1301 N N . THR A 1 172 ? 4.685 2.467 -19.190 1.00 91.56 172 THR A N 1
ATOM 1302 C CA . THR A 1 172 ? 3.440 2.110 -18.482 1.00 91.56 172 THR A CA 1
ATOM 1303 C C . THR A 1 172 ? 2.827 0.804 -18.995 1.00 91.56 172 THR A C 1
ATOM 1305 O O . THR A 1 172 ? 2.397 -0.026 -18.198 1.00 91.56 172 THR A O 1
ATOM 1308 N N . LYS A 1 173 ? 2.835 0.564 -20.316 1.00 94.75 173 LYS A N 1
ATOM 1309 C CA . LYS A 1 173 ? 2.398 -0.728 -20.880 1.00 94.75 173 LYS A CA 1
ATOM 1310 C C . LYS A 1 173 ? 3.239 -1.896 -20.367 1.00 94.75 173 LYS A C 1
ATOM 1312 O O . LYS A 1 173 ? 2.700 -2.969 -20.112 1.00 94.75 173 LYS A O 1
ATOM 1317 N N . GLY A 1 174 ? 4.546 -1.694 -20.231 1.00 94.81 174 GLY A N 1
ATOM 1318 C CA . GLY A 1 174 ? 5.450 -2.711 -19.720 1.00 94.81 174 GLY A CA 1
ATOM 1319 C C . GLY A 1 174 ? 5.260 -2.992 -18.223 1.00 94.81 174 GLY A C 1
ATOM 1320 O O . GLY A 1 174 ? 5.292 -4.164 -17.855 1.00 94.81 174 GLY A O 1
ATOM 1321 N N . ILE A 1 175 ? 4.972 -1.977 -17.391 1.00 93.31 175 ILE A N 1
ATOM 1322 C CA . ILE A 1 175 ? 4.599 -2.175 -15.973 1.00 93.31 175 ILE A CA 1
ATOM 1323 C C . ILE A 1 175 ? 3.395 -3.113 -15.885 1.00 93.31 175 ILE A C 1
ATOM 1325 O O . ILE A 1 175 ? 3.451 -4.130 -15.199 1.00 93.31 175 ILE A O 1
ATOM 1329 N N . VAL A 1 176 ? 2.325 -2.807 -16.629 1.00 94.19 176 VAL A N 1
ATOM 1330 C CA . VAL A 1 176 ? 1.098 -3.620 -16.644 1.00 94.19 176 VAL A CA 1
ATOM 1331 C C . VAL A 1 176 ? 1.391 -5.043 -17.117 1.00 94.19 176 VAL A C 1
ATOM 1333 O O . VAL A 1 176 ? 0.968 -6.004 -16.482 1.00 94.19 176 VAL A O 1
ATOM 1336 N N . ALA A 1 177 ? 2.155 -5.196 -18.203 1.00 95.81 177 ALA A N 1
ATOM 1337 C CA . ALA A 1 177 ? 2.511 -6.511 -18.724 1.00 95.81 177 ALA A CA 1
ATOM 1338 C C . ALA A 1 177 ? 3.318 -7.337 -17.713 1.00 95.81 177 ALA A C 1
ATOM 1340 O O . ALA A 1 177 ? 3.070 -8.532 -17.572 1.00 95.81 177 ALA A O 1
ATOM 1341 N N . ARG A 1 178 ? 4.271 -6.719 -17.003 1.00 95.69 178 ARG A N 1
ATOM 1342 C CA . ARG A 1 178 ? 5.055 -7.393 -15.964 1.00 95.69 178 ARG A CA 1
ATOM 1343 C C . ARG A 1 178 ? 4.196 -7.765 -14.761 1.00 95.69 178 ARG A C 1
ATOM 1345 O O . ARG A 1 178 ? 4.234 -8.916 -14.342 1.00 95.69 178 ARG A O 1
ATOM 1352 N N . ASN A 1 179 ? 3.383 -6.833 -14.268 1.00 95.25 179 ASN A N 1
ATOM 1353 C CA . ASN A 1 179 ? 2.465 -7.086 -13.162 1.00 95.25 179 ASN A CA 1
ATOM 1354 C C . ASN A 1 179 ? 1.523 -8.255 -13.462 1.00 95.25 179 ASN A C 1
ATOM 1356 O O . ASN A 1 179 ? 1.336 -9.115 -12.614 1.00 95.25 179 ASN A O 1
ATOM 1360 N N . ASN A 1 180 ? 0.988 -8.336 -14.683 1.00 95.56 180 ASN A N 1
ATOM 1361 C CA . ASN A 1 180 ? 0.113 -9.439 -15.078 1.00 95.56 180 ASN A CA 1
ATOM 1362 C C . ASN A 1 180 ? 0.832 -10.796 -15.069 1.00 95.56 180 ASN A C 1
ATOM 1364 O O . ASN A 1 180 ? 0.235 -11.770 -14.627 1.00 95.56 180 ASN A O 1
ATOM 1368 N N . ARG A 1 181 ? 2.105 -10.873 -15.491 1.00 96.06 181 ARG A N 1
ATOM 1369 C CA . ARG A 1 181 ? 2.888 -12.123 -15.405 1.00 96.06 181 ARG A CA 1
ATOM 1370 C C . ARG A 1 181 ? 3.143 -12.539 -13.958 1.00 96.06 181 ARG A C 1
ATOM 1372 O O . ARG A 1 181 ? 2.973 -13.705 -13.617 1.00 96.06 181 ARG A O 1
ATOM 1379 N N . VAL A 1 182 ? 3.541 -11.585 -13.111 1.00 94.94 182 VAL A N 1
ATOM 1380 C CA . VAL A 1 182 ? 3.740 -11.824 -11.672 1.00 94.94 182 VAL A CA 1
ATOM 1381 C C . VAL A 1 182 ? 2.437 -12.294 -11.035 1.00 94.94 182 VAL A C 1
ATOM 1383 O O . VAL A 1 182 ? 2.435 -13.258 -10.274 1.00 94.94 182 VAL A O 1
ATOM 1386 N N . LEU A 1 183 ? 1.323 -11.654 -11.387 1.00 94.88 183 LEU A N 1
ATOM 1387 C CA . LEU A 1 183 ? 0.021 -11.991 -10.845 1.00 94.88 183 LEU A CA 1
ATOM 1388 C C . LEU A 1 183 ? -0.456 -13.372 -11.293 1.00 94.88 183 LEU A C 1
ATOM 1390 O O . LEU A 1 183 ? -0.931 -14.141 -10.465 1.00 94.88 183 LEU A O 1
ATOM 1394 N N . GLU A 1 184 ? -0.302 -13.705 -12.573 1.00 95.81 184 GLU A N 1
ATOM 1395 C CA . GLU A 1 184 ? -0.631 -15.029 -13.100 1.00 95.81 184 GLU A CA 1
ATOM 1396 C C . GLU A 1 184 ? 0.150 -16.121 -12.360 1.00 95.81 184 GLU A C 1
ATOM 1398 O O . GLU A 1 184 ? -0.433 -17.122 -11.938 1.00 95.81 184 GLU A O 1
ATOM 1403 N N . HIS A 1 185 ? 1.449 -15.898 -12.127 1.00 94.81 185 HIS A N 1
ATOM 1404 C CA . HIS A 1 185 ? 2.271 -16.804 -11.334 1.00 94.81 185 HIS A CA 1
ATOM 1405 C C . HIS A 1 185 ? 1.764 -16.924 -9.890 1.00 94.81 185 HIS A C 1
ATOM 1407 O O . HIS A 1 185 ? 1.532 -18.038 -9.425 1.00 94.81 185 HIS A O 1
ATOM 1413 N N . ALA A 1 186 ? 1.534 -15.803 -9.201 1.00 94.31 186 ALA A N 1
ATOM 1414 C CA . ALA A 1 186 ? 1.062 -15.793 -7.817 1.00 94.31 186 ALA A CA 1
ATOM 1415 C C . ALA A 1 186 ? -0.303 -16.488 -7.664 1.00 94.31 186 ALA A C 1
ATOM 1417 O O . ALA A 1 186 ? -0.476 -17.331 -6.789 1.00 94.31 186 ALA A O 1
ATOM 1418 N N . GLN A 1 187 ? -1.256 -16.211 -8.558 1.00 94.19 187 GLN A N 1
ATOM 1419 C CA . GLN A 1 187 ? -2.571 -16.859 -8.564 1.00 94.19 187 GLN A CA 1
ATOM 1420 C C . GLN A 1 187 ? -2.482 -18.352 -8.884 1.00 94.19 187 GLN A C 1
ATOM 1422 O O . GLN A 1 187 ? -3.269 -19.141 -8.364 1.00 94.19 187 GLN A O 1
ATOM 1427 N N . HIS A 1 188 ? -1.557 -18.756 -9.757 1.00 94.75 188 HIS A N 1
ATOM 1428 C CA . HIS A 1 188 ? -1.307 -20.169 -10.010 1.00 94.75 188 HIS A CA 1
ATOM 1429 C C . HIS A 1 188 ? -0.746 -20.863 -8.765 1.00 94.75 188 HIS A C 1
ATOM 1431 O O . HIS A 1 188 ? -1.252 -21.922 -8.403 1.00 94.75 188 HIS A O 1
ATOM 1437 N N . ARG A 1 189 ? 0.237 -20.258 -8.083 1.00 94.50 189 ARG A N 1
ATOM 1438 C CA . ARG A 1 189 ? 0.792 -20.802 -6.835 1.00 94.50 189 ARG A CA 1
ATOM 1439 C C . ARG A 1 189 ? -0.261 -20.904 -5.739 1.00 94.50 189 ARG A C 1
ATOM 1441 O O . ARG A 1 189 ? -0.419 -21.987 -5.190 1.00 94.50 189 ARG A O 1
ATOM 1448 N N . LEU A 1 190 ? -1.052 -19.852 -5.519 1.00 92.69 190 LEU A N 1
ATOM 1449 C CA . LEU A 1 190 ? -2.149 -19.859 -4.546 1.00 92.69 190 LEU A CA 1
ATOM 1450 C C . LEU A 1 190 ? -3.119 -21.027 -4.787 1.00 92.69 190 LEU A C 1
ATOM 1452 O O . LEU A 1 190 ? -3.413 -21.785 -3.873 1.00 92.69 190 LEU A O 1
ATOM 1456 N N . LYS A 1 191 ? -3.525 -21.263 -6.043 1.00 93.44 191 LYS A N 1
ATOM 1457 C CA . LYS A 1 191 ? -4.395 -22.400 -6.398 1.00 93.44 191 LYS A CA 1
ATOM 1458 C C . LYS A 1 191 ? -3.776 -23.768 -6.114 1.00 93.44 191 LYS A C 1
ATOM 1460 O O . LYS A 1 191 ? -4.521 -24.725 -5.929 1.00 93.44 191 LYS A O 1
ATOM 1465 N N . GLU A 1 192 ? -2.455 -23.903 -6.183 1.00 95.38 192 GLU A N 1
ATOM 1466 C CA . GLU A 1 192 ? -1.781 -25.159 -5.847 1.00 95.38 192 GLU A CA 1
ATOM 1467 C C . GLU A 1 192 ? -1.648 -25.331 -4.330 1.00 95.38 192 GLU A C 1
ATOM 1469 O O . GLU A 1 192 ? -1.883 -26.434 -3.839 1.00 95.38 192 GLU A O 1
ATOM 1474 N N . ILE A 1 193 ? -1.381 -24.252 -3.589 1.00 94.25 193 ILE A N 1
ATOM 1475 C CA . ILE A 1 193 ? -1.395 -24.240 -2.118 1.00 94.25 193 ILE A CA 1
ATOM 1476 C C . ILE A 1 193 ? -2.781 -24.647 -1.598 1.00 94.25 193 ILE A C 1
ATOM 1478 O O . ILE A 1 193 ? -2.878 -25.594 -0.822 1.00 94.25 193 ILE A O 1
ATOM 1482 N N . ASP A 1 194 ? -3.858 -24.052 -2.121 1.00 91.81 194 ASP A N 1
ATOM 1483 C CA . ASP A 1 194 ? -5.246 -24.360 -1.732 1.00 91.81 194 ASP A CA 1
ATOM 1484 C C . ASP A 1 194 ? -5.638 -25.831 -1.973 1.00 91.81 194 ASP A C 1
ATOM 1486 O O . ASP A 1 194 ? -6.538 -26.369 -1.326 1.00 91.81 194 ASP A O 1
ATOM 1490 N N . LYS A 1 195 ? -4.971 -26.509 -2.915 1.00 94.56 195 LYS A N 1
ATOM 1491 C CA . LYS A 1 195 ? -5.165 -27.945 -3.191 1.00 94.56 195 LYS A CA 1
ATOM 1492 C C . LYS A 1 195 ? -4.311 -28.853 -2.303 1.00 94.56 195 LYS A C 1
ATOM 1494 O O . LYS A 1 195 ? -4.411 -30.072 -2.434 1.00 94.56 195 LYS A O 1
ATOM 1499 N N . GLY A 1 196 ? -3.453 -28.292 -1.455 1.00 94.94 196 GLY A N 1
ATOM 1500 C CA . GLY A 1 196 ? -2.453 -29.030 -0.683 1.00 94.94 196 GLY A CA 1
ATOM 1501 C C . GLY A 1 196 ? -1.237 -29.476 -1.503 1.00 94.94 196 GLY A C 1
ATOM 1502 O O . GLY A 1 196 ? -0.487 -30.337 -1.050 1.00 94.94 196 GLY A O 1
ATOM 1503 N N . ASN A 1 197 ? -1.030 -28.910 -2.697 1.00 94.75 197 ASN A N 1
ATOM 1504 C CA . ASN A 1 197 ? 0.144 -29.151 -3.548 1.00 94.75 197 ASN A CA 1
ATOM 1505 C C . ASN A 1 197 ? 1.250 -28.098 -3.333 1.00 94.75 197 ASN A C 1
ATOM 1507 O O . ASN A 1 197 ? 2.188 -28.010 -4.133 1.00 94.75 197 ASN A O 1
ATOM 1511 N N . GLY A 1 198 ? 1.108 -27.259 -2.305 1.00 91.19 198 GLY A N 1
ATOM 1512 C CA . GLY A 1 198 ? 2.118 -26.286 -1.915 1.00 91.19 198 GLY A CA 1
ATOM 1513 C C . GLY A 1 198 ? 3.417 -26.953 -1.458 1.00 91.19 198 GLY A C 1
ATOM 1514 O O . GLY A 1 198 ? 3.441 -28.102 -1.016 1.00 91.19 198 GLY A O 1
ATOM 1515 N N . MET A 1 199 ? 4.519 -26.219 -1.569 1.00 87.69 199 MET A N 1
ATOM 1516 C CA . MET A 1 199 ? 5.806 -26.564 -0.974 1.00 87.69 199 MET A CA 1
ATOM 1517 C C . MET A 1 199 ? 5.725 -26.564 0.554 1.00 87.69 199 MET A C 1
ATOM 1519 O O . MET A 1 199 ? 6.386 -27.382 1.195 1.00 87.69 199 MET A O 1
ATOM 1523 N N . PHE A 1 200 ? 4.909 -25.669 1.115 1.00 86.94 200 PHE A N 1
ATOM 1524 C CA . PHE A 1 200 ? 4.575 -25.605 2.534 1.00 86.94 200 PHE A CA 1
ATOM 1525 C C . PHE A 1 200 ? 3.057 -25.753 2.720 1.00 86.94 200 PHE A C 1
ATOM 1527 O O . PHE A 1 200 ? 2.293 -25.737 1.752 1.00 86.94 200 PHE A O 1
ATOM 1534 N N . GLY A 1 201 ? 2.632 -26.005 3.960 1.00 83.12 201 GLY A N 1
ATOM 1535 C CA . GLY A 1 201 ? 1.239 -26.340 4.281 1.00 83.12 201 GLY A CA 1
ATOM 1536 C C . GLY A 1 201 ? 0.295 -25.138 4.378 1.00 83.12 201 GLY A C 1
ATOM 1537 O O . GLY A 1 201 ? -0.905 -25.339 4.542 1.00 83.12 201 GLY A O 1
ATOM 1538 N N . ASP A 1 202 ? 0.834 -23.925 4.316 1.00 83.00 202 ASP A N 1
ATOM 1539 C CA . ASP A 1 202 ? 0.159 -22.655 4.571 1.00 83.00 202 ASP A CA 1
ATOM 1540 C C . ASP A 1 202 ? 0.429 -21.622 3.467 1.00 83.00 202 ASP A C 1
ATOM 1542 O O . ASP A 1 202 ? -0.512 -21.221 2.785 1.00 83.00 202 ASP A O 1
ATOM 1546 N N . ASP A 1 203 ? 1.683 -21.213 3.255 1.00 86.81 203 ASP A N 1
ATOM 1547 C CA . ASP A 1 203 ? 2.067 -20.211 2.256 1.00 86.81 203 ASP A CA 1
ATOM 1548 C C . ASP A 1 203 ? 3.317 -20.605 1.449 1.00 86.81 203 ASP A C 1
ATOM 1550 O O . ASP A 1 203 ? 3.845 -21.708 1.563 1.00 86.81 203 ASP A O 1
ATOM 1554 N N . GLU A 1 204 ? 3.764 -19.734 0.541 1.00 90.06 204 GLU A N 1
ATOM 1555 C CA . GLU A 1 204 ? 5.013 -19.929 -0.196 1.00 90.06 204 GLU A CA 1
ATOM 1556 C C . GLU A 1 204 ? 5.741 -18.600 -0.426 1.00 90.06 204 GLU A C 1
ATOM 1558 O O . GLU A 1 204 ? 5.103 -17.571 -0.670 1.00 90.06 204 GLU A O 1
ATOM 1563 N N . PRO A 1 205 ? 7.087 -18.604 -0.455 1.00 89.31 205 PRO A N 1
ATOM 1564 C CA . PRO A 1 205 ? 7.848 -17.410 -0.774 1.00 89.31 205 PRO A CA 1
ATOM 1565 C C . PRO A 1 205 ? 7.629 -16.994 -2.233 1.00 89.31 205 PRO A C 1
ATOM 1567 O O . PRO A 1 205 ? 7.925 -17.741 -3.168 1.00 89.31 205 PRO A O 1
ATOM 1570 N N . LEU A 1 206 ? 7.214 -15.743 -2.435 1.00 89.19 206 LEU A N 1
ATOM 1571 C CA . LEU A 1 206 ? 7.149 -15.101 -3.746 1.00 89.19 206 LEU A CA 1
ATOM 1572 C C . LEU A 1 206 ? 8.284 -14.084 -3.886 1.00 89.19 206 LEU A C 1
ATOM 1574 O O . LEU A 1 206 ? 8.292 -13.039 -3.241 1.00 89.19 206 LEU A O 1
ATOM 1578 N N . THR A 1 207 ? 9.239 -14.365 -4.772 1.00 89.50 207 THR A N 1
ATOM 1579 C CA . THR A 1 207 ? 10.314 -13.415 -5.090 1.00 89.50 207 THR A CA 1
ATOM 1580 C C . THR A 1 207 ? 9.973 -12.631 -6.349 1.00 89.50 207 THR A C 1
ATOM 1582 O O . THR A 1 207 ? 9.822 -13.212 -7.421 1.00 89.50 207 THR A O 1
ATOM 1585 N N . ILE A 1 208 ? 9.920 -11.301 -6.233 1.00 91.69 208 ILE A N 1
ATOM 1586 C CA . ILE A 1 208 ? 9.755 -10.387 -7.368 1.00 91.69 208 ILE A CA 1
ATOM 1587 C C . ILE A 1 208 ? 11.048 -9.560 -7.513 1.00 91.69 208 ILE A C 1
ATOM 1589 O O . ILE A 1 208 ? 11.291 -8.639 -6.728 1.00 91.69 208 ILE A O 1
ATOM 1593 N N . PRO A 1 209 ? 11.919 -9.875 -8.488 1.00 91.38 209 PRO A N 1
ATOM 1594 C CA . PRO A 1 209 ? 13.187 -9.178 -8.694 1.00 91.38 209 PRO A CA 1
ATOM 1595 C C . PRO A 1 209 ? 13.006 -7.672 -8.932 1.00 91.38 209 PRO A C 1
ATOM 1597 O O . PRO A 1 209 ? 12.149 -7.268 -9.710 1.00 91.38 209 PRO A O 1
ATOM 1600 N N . ALA A 1 210 ? 13.846 -6.818 -8.340 1.00 89.38 210 ALA A N 1
ATOM 1601 C CA . ALA A 1 210 ? 13.824 -5.365 -8.586 1.00 89.38 210 ALA A CA 1
ATOM 1602 C C . ALA A 1 210 ? 12.404 -4.749 -8.518 1.00 89.38 210 ALA A C 1
ATOM 1604 O O . ALA A 1 210 ? 11.946 -4.097 -9.463 1.00 89.38 210 ALA A O 1
ATOM 1605 N N . ALA A 1 211 ? 11.706 -5.037 -7.416 1.00 88.19 211 ALA A N 1
ATOM 1606 C CA . ALA A 1 211 ? 10.347 -4.579 -7.118 1.00 88.19 211 ALA A CA 1
ATOM 1607 C C . ALA A 1 211 ? 10.209 -3.992 -5.701 1.00 88.19 211 ALA A C 1
ATOM 1609 O O . ALA A 1 211 ? 9.101 -3.837 -5.195 1.00 88.19 211 ALA A O 1
ATOM 1610 N N . LEU A 1 212 ? 11.332 -3.695 -5.036 1.00 84.75 212 LEU A N 1
ATOM 1611 C CA . LEU A 1 212 ? 11.315 -3.099 -3.704 1.00 84.75 212 LEU A CA 1
ATOM 1612 C C . LEU A 1 212 ? 10.607 -1.742 -3.768 1.00 84.75 212 LEU A C 1
ATOM 1614 O O . LEU A 1 212 ? 11.022 -0.889 -4.540 1.00 84.75 212 LEU A O 1
ATOM 1618 N N . TYR A 1 213 ? 9.573 -1.533 -2.956 1.00 78.81 213 TYR A N 1
ATOM 1619 C CA . TYR A 1 213 ? 8.792 -0.289 -2.952 1.00 78.81 213 TYR A CA 1
ATOM 1620 C C . TYR A 1 213 ? 9.278 0.751 -1.932 1.00 78.81 213 TYR A C 1
ATOM 1622 O O . TYR A 1 213 ? 8.749 1.860 -1.869 1.00 78.81 213 TYR A O 1
ATOM 1630 N N . LEU A 1 214 ? 10.287 0.406 -1.124 1.00 72.94 214 LEU A N 1
ATOM 1631 C CA . LEU A 1 214 ? 10.855 1.302 -0.119 1.00 72.94 214 LEU A CA 1
ATOM 1632 C C . LEU A 1 214 ? 11.670 2.432 -0.764 1.00 72.94 214 LEU A C 1
ATOM 1634 O O . LEU A 1 214 ? 12.396 2.218 -1.739 1.00 72.94 214 LEU A O 1
ATOM 1638 N N . ALA A 1 215 ? 11.610 3.617 -0.152 1.00 68.62 215 ALA A N 1
ATOM 1639 C CA . ALA A 1 215 ? 12.360 4.813 -0.540 1.00 68.62 215 ALA A CA 1
ATOM 1640 C C . ALA A 1 215 ? 12.137 5.236 -2.013 1.00 68.62 215 ALA A C 1
ATOM 1642 O O . ALA A 1 215 ? 11.018 5.220 -2.520 1.00 68.62 215 ALA A O 1
ATOM 1643 N N . THR A 1 216 ? 13.192 5.659 -2.714 1.00 61.47 216 THR A N 1
ATOM 1644 C CA . THR A 1 216 ? 13.142 6.180 -4.094 1.00 61.47 216 THR A CA 1
ATOM 1645 C C . THR A 1 216 ? 13.076 5.089 -5.171 1.00 61.47 216 THR A C 1
ATOM 1647 O O . THR A 1 216 ? 13.376 5.340 -6.339 1.00 61.47 216 THR A O 1
ATOM 1650 N N . ASN A 1 217 ? 12.670 3.871 -4.804 1.00 68.19 217 ASN A N 1
ATOM 1651 C CA . ASN A 1 217 ? 12.530 2.760 -5.745 1.00 68.19 217 ASN A CA 1
ATOM 1652 C C . ASN A 1 217 ? 11.206 2.779 -6.518 1.00 68.19 217 ASN A C 1
ATOM 1654 O O . ASN A 1 217 ? 10.946 1.883 -7.319 1.00 68.19 217 ASN A O 1
ATOM 1658 N N . ASN A 1 218 ? 10.365 3.797 -6.332 1.00 74.69 218 ASN A N 1
ATOM 1659 C CA . ASN A 1 218 ? 9.313 4.114 -7.293 1.00 74.69 218 ASN A CA 1
ATOM 1660 C C . ASN A 1 218 ? 9.960 4.602 -8.593 1.00 74.69 218 ASN A C 1
ATOM 1662 O O . ASN A 1 218 ? 10.171 5.798 -8.804 1.00 74.69 218 ASN A O 1
ATOM 1666 N N . LEU A 1 219 ? 10.294 3.652 -9.466 1.00 80.56 219 LEU A N 1
ATOM 1667 C CA . LEU A 1 219 ? 11.189 3.864 -10.601 1.00 80.56 219 LEU A CA 1
ATOM 1668 C C . LEU A 1 219 ? 10.730 4.989 -11.516 1.00 80.56 219 LEU A C 1
ATOM 1670 O O . LEU A 1 219 ? 11.555 5.705 -12.066 1.00 80.56 219 LEU A O 1
ATOM 1674 N N . TYR A 1 220 ? 9.424 5.156 -11.686 1.00 75.88 220 TYR A N 1
ATOM 1675 C CA . TYR A 1 220 ? 8.899 6.170 -12.587 1.00 75.88 220 TYR A CA 1
ATOM 1676 C C . TYR A 1 220 ? 8.793 7.551 -11.929 1.00 75.88 220 TYR A C 1
ATOM 1678 O O . TYR A 1 220 ? 9.302 8.541 -12.455 1.00 75.88 220 TYR A O 1
ATOM 1686 N N . ILE A 1 221 ? 8.186 7.607 -10.744 1.00 79.38 221 ILE A N 1
ATOM 1687 C CA . ILE A 1 221 ? 7.937 8.847 -10.001 1.00 79.38 221 ILE A CA 1
ATOM 1688 C C . ILE A 1 221 ? 9.237 9.497 -9.533 1.00 79.38 221 ILE A C 1
ATOM 1690 O O . ILE A 1 221 ? 9.412 10.706 -9.673 1.00 79.38 221 ILE A O 1
ATOM 1694 N N . SER A 1 222 ? 10.167 8.702 -9.004 1.00 82.69 222 SER A N 1
ATOM 1695 C CA . SER A 1 222 ? 11.415 9.217 -8.442 1.00 82.69 222 SER A CA 1
ATOM 1696 C C . SER A 1 222 ? 12.354 9.794 -9.503 1.00 82.69 222 SER A C 1
ATOM 1698 O O . SER A 1 222 ? 13.255 10.552 -9.159 1.00 82.69 222 SER A O 1
ATOM 1700 N N . GLN A 1 223 ? 12.142 9.469 -10.782 1.00 85.50 223 GLN A N 1
ATOM 1701 C CA . GLN A 1 223 ? 12.938 9.990 -11.898 1.00 85.50 223 GLN A CA 1
ATOM 1702 C C . GLN A 1 223 ? 12.283 11.204 -12.574 1.00 85.50 223 GLN A C 1
ATOM 1704 O O . GLN A 1 223 ? 12.980 12.038 -13.156 1.00 85.50 223 GLN A O 1
ATOM 1709 N N . ASP A 1 224 ? 10.953 11.329 -12.489 1.00 83.12 224 ASP A N 1
ATOM 1710 C CA . ASP A 1 224 ? 10.197 12.457 -13.033 1.00 83.12 224 ASP A CA 1
ATOM 1711 C C . ASP A 1 224 ? 8.997 12.828 -12.141 1.00 83.12 224 ASP A C 1
ATOM 1713 O O . ASP A 1 224 ? 7.876 12.353 -12.343 1.00 83.12 224 ASP A O 1
ATOM 1717 N N . GLY A 1 225 ? 9.203 13.754 -11.198 1.00 78.88 225 GLY A N 1
ATOM 1718 C CA . GLY A 1 225 ? 8.156 14.233 -10.282 1.00 78.88 225 GLY A CA 1
ATOM 1719 C C . GLY A 1 225 ? 6.954 14.909 -10.963 1.00 78.88 225 GLY A C 1
ATOM 1720 O O . GLY A 1 225 ? 5.902 15.053 -10.342 1.00 78.88 225 GLY A O 1
ATOM 1721 N N . ARG A 1 226 ? 7.050 15.252 -12.261 1.00 82.94 226 ARG A N 1
ATOM 1722 C CA . ARG A 1 226 ? 5.901 15.699 -13.085 1.00 82.94 226 ARG A CA 1
ATOM 1723 C C . ARG A 1 226 ? 4.810 14.654 -13.235 1.00 82.94 226 ARG A C 1
ATOM 1725 O O . ARG A 1 226 ? 3.712 14.968 -13.670 1.00 82.94 226 ARG A O 1
ATOM 1732 N N . THR A 1 227 ? 5.113 13.410 -12.899 1.00 75.56 227 THR A N 1
ATOM 1733 C CA . THR A 1 227 ? 4.138 12.320 -12.898 1.00 75.56 227 THR A CA 1
ATOM 1734 C C . THR A 1 227 ? 3.226 12.338 -11.671 1.00 75.56 227 THR A C 1
ATOM 1736 O O . THR A 1 227 ? 2.169 11.721 -11.724 1.00 75.56 227 THR A O 1
ATOM 1739 N N . LEU A 1 228 ? 3.603 13.057 -10.605 1.00 72.88 228 LEU A N 1
ATOM 1740 C CA . LEU A 1 228 ? 2.806 13.200 -9.382 1.00 72.88 228 LEU A CA 1
ATOM 1741 C C . LEU A 1 228 ? 2.043 14.516 -9.294 1.00 72.88 228 LEU A C 1
ATOM 1743 O O . LEU A 1 228 ? 0.994 14.573 -8.655 1.00 72.88 228 LEU A O 1
ATOM 1747 N N . HIS A 1 229 ? 2.570 15.592 -9.879 1.00 65.31 229 HIS A N 1
ATOM 1748 C CA . H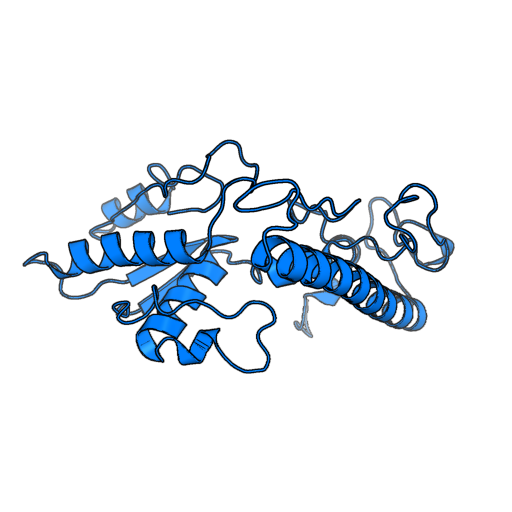IS A 1 229 ? 1.916 16.881 -9.744 1.00 65.31 229 HIS A CA 1
ATOM 1749 C C . HIS A 1 229 ? 0.800 17.065 -10.771 1.00 65.31 229 HIS A C 1
ATOM 1751 O O . HIS A 1 229 ? 1.011 17.058 -11.980 1.00 65.31 229 HIS A O 1
ATOM 1757 N N . HIS A 1 230 ? -0.398 17.315 -10.253 1.00 58.31 230 HIS A N 1
ATOM 1758 C CA . HIS A 1 230 ? -1.474 17.973 -10.991 1.00 58.31 230 HIS A CA 1
ATOM 1759 C C . HIS A 1 230 ? -1.495 19.488 -10.737 1.00 58.31 230 HIS A C 1
ATOM 1761 O O . HIS A 1 230 ? -2.433 20.165 -11.157 1.00 58.31 230 HIS A O 1
ATOM 1767 N N . THR A 1 231 ? -0.479 20.048 -10.068 1.00 50.84 231 THR A N 1
ATOM 1768 C CA . THR A 1 231 ? -0.352 21.499 -9.930 1.00 50.84 231 THR A CA 1
ATOM 1769 C C . THR A 1 231 ? 0.032 22.092 -11.282 1.00 50.84 231 THR A C 1
ATOM 1771 O O . THR A 1 231 ? 1.135 21.911 -11.791 1.00 50.84 231 THR A O 1
ATOM 1774 N N . THR A 1 232 ? -0.911 22.804 -11.896 1.00 53.19 232 THR A N 1
ATOM 1775 C CA . THR A 1 232 ? -0.694 23.557 -13.139 1.00 53.19 232 THR A CA 1
ATOM 1776 C C . THR A 1 232 ? 0.181 24.795 -12.938 1.00 53.19 232 THR A C 1
ATOM 1778 O O . THR A 1 232 ? 0.556 25.433 -13.923 1.00 53.19 232 THR A O 1
ATOM 1781 N N . HIS A 1 233 ? 0.519 25.138 -11.691 1.00 46.19 233 HIS A N 1
ATOM 1782 C CA . HIS A 1 233 ? 1.345 26.287 -11.339 1.00 46.19 233 HIS A CA 1
ATOM 1783 C C . HIS A 1 233 ? 2.431 25.900 -10.321 1.00 46.19 233 HIS A C 1
ATOM 1785 O O . HIS A 1 233 ? 2.115 25.165 -9.381 1.00 46.19 233 HIS A O 1
ATOM 1791 N N . PRO A 1 234 ? 3.686 26.343 -10.542 1.00 48.41 234 PRO A N 1
ATOM 1792 C CA . PRO A 1 234 ? 4.780 26.201 -9.586 1.00 48.41 234 PRO A CA 1
ATOM 1793 C C . PRO A 1 234 ? 4.578 27.060 -8.333 1.00 48.41 234 PRO A C 1
ATOM 1795 O O . PRO A 1 234 ? 3.880 28.097 -8.427 1.00 48.41 234 PRO A O 1
#